Protein AF-R6RZQ1-F1 (afdb_monomer_lite)

Structure (mmCIF, N/CA/C/O backbone):
data_AF-R6RZQ1-F1
#
_entry.id   AF-R6RZQ1-F1
#
loop_
_atom_site.group_PDB
_atom_site.id
_atom_site.type_symbol
_atom_site.label_atom_id
_atom_site.label_alt_id
_atom_site.label_comp_id
_atom_site.label_asym_id
_atom_site.label_entity_id
_atom_site.label_seq_id
_atom_site.pdbx_PDB_ins_code
_atom_site.Cartn_x
_atom_site.Cartn_y
_atom_site.Cartn_z
_atom_site.occupancy
_atom_site.B_iso_or_equiv
_atom_site.auth_seq_id
_atom_site.auth_comp_id
_atom_site.auth_asym_id
_atom_site.auth_atom_id
_atom_site.pdbx_PDB_model_num
ATOM 1 N N . MET A 1 1 ? 19.361 12.863 -9.957 1.00 48.50 1 MET A N 1
ATOM 2 C CA . MET A 1 1 ? 18.866 11.595 -10.551 1.00 48.50 1 MET A CA 1
ATOM 3 C C . MET A 1 1 ? 17.711 11.757 -11.550 1.00 48.50 1 MET A C 1
ATOM 5 O O . MET A 1 1 ? 17.865 11.271 -12.662 1.00 48.50 1 MET A O 1
ATOM 9 N N . LYS A 1 2 ? 16.583 12.433 -11.243 1.00 53.94 2 LYS A N 1
ATOM 10 C CA . LYS A 1 2 ? 15.453 12.581 -12.204 1.00 53.94 2 LYS A CA 1
ATOM 11 C C . LYS A 1 2 ? 15.843 13.260 -13.531 1.00 53.94 2 LYS A C 1
ATOM 13 O O . LYS A 1 2 ? 15.415 12.808 -14.589 1.00 53.94 2 LYS A O 1
ATOM 18 N N . THR A 1 3 ? 16.700 14.282 -13.489 1.00 55.44 3 THR A N 1
ATOM 19 C CA . THR A 1 3 ? 17.190 14.989 -14.687 1.00 55.44 3 THR A CA 1
ATOM 20 C C . THR A 1 3 ? 18.078 14.098 -15.558 1.00 55.44 3 THR A C 1
ATOM 22 O O . THR A 1 3 ? 17.852 14.023 -16.755 1.00 55.44 3 THR A O 1
ATOM 25 N N . GLN A 1 4 ? 18.995 13.326 -14.958 1.00 63.25 4 GLN A N 1
ATOM 26 C CA . GLN A 1 4 ? 19.841 12.359 -15.678 1.00 63.25 4 GLN A CA 1
ATOM 27 C C . GLN A 1 4 ? 19.020 11.243 -16.337 1.00 63.25 4 GLN A C 1
ATOM 29 O O . GLN A 1 4 ? 19.258 10.923 -17.497 1.00 63.25 4 GLN A O 1
ATOM 34 N N . LYS A 1 5 ? 18.011 10.696 -15.639 1.00 64.81 5 LYS A N 1
ATOM 35 C CA . LYS A 1 5 ? 17.082 9.711 -16.221 1.00 64.81 5 LYS A CA 1
ATOM 36 C C . LYS A 1 5 ? 16.386 10.295 -17.457 1.00 64.81 5 LYS A C 1
ATOM 38 O O . LYS A 1 5 ? 16.400 9.669 -18.510 1.00 64.81 5 LYS A O 1
ATOM 43 N N . ARG A 1 6 ? 15.833 11.513 -17.356 1.00 70.25 6 ARG A N 1
ATOM 44 C CA . ARG A 1 6 ? 15.192 12.211 -18.488 1.00 70.25 6 ARG A CA 1
ATOM 45 C C . ARG A 1 6 ? 16.151 12.426 -19.657 1.00 70.25 6 ARG A C 1
ATOM 47 O O . ARG A 1 6 ? 15.758 12.164 -20.785 1.00 70.25 6 ARG A O 1
ATOM 54 N N . THR A 1 7 ? 17.394 12.829 -19.396 1.00 72.44 7 THR A N 1
ATOM 55 C CA . THR A 1 7 ? 18.418 12.987 -20.438 1.00 72.44 7 THR A CA 1
ATOM 56 C C . THR A 1 7 ? 18.675 11.674 -21.174 1.00 72.44 7 THR A C 1
ATOM 58 O O . THR A 1 7 ? 18.667 11.667 -22.398 1.00 72.44 7 THR A O 1
ATOM 61 N N . VAL A 1 8 ? 18.813 10.556 -20.454 1.00 76.50 8 VAL A N 1
ATOM 62 C CA . VAL A 1 8 ? 19.014 9.230 -21.063 1.00 76.50 8 VAL A CA 1
ATOM 63 C C . VAL A 1 8 ? 17.836 8.839 -21.964 1.00 76.50 8 VAL A C 1
ATOM 65 O O . VAL A 1 8 ? 18.051 8.429 -23.101 1.00 76.50 8 VAL A O 1
ATOM 68 N N . TYR A 1 9 ? 16.591 9.025 -21.512 1.00 73.50 9 TYR A N 1
ATOM 69 C CA . TYR A 1 9 ? 15.412 8.746 -22.345 1.00 73.50 9 TYR A CA 1
ATOM 70 C C . TYR A 1 9 ? 15.338 9.640 -23.585 1.00 73.50 9 TYR A C 1
ATOM 72 O O . TYR A 1 9 ? 15.051 9.151 -24.675 1.00 73.50 9 TYR A O 1
ATOM 80 N N . VAL A 1 10 ? 15.618 10.936 -23.433 1.00 76.69 10 VAL A N 1
ATOM 81 C CA . VAL A 1 10 ? 15.635 11.892 -24.548 1.00 76.69 10 VAL A CA 1
ATOM 82 C C . VAL A 1 10 ? 16.710 11.517 -25.565 1.00 76.69 10 VAL A C 1
ATOM 84 O O . VAL A 1 10 ? 16.430 11.542 -26.758 1.00 76.69 10 VAL A O 1
ATOM 87 N N . MET A 1 11 ? 17.897 11.101 -25.115 1.00 79.06 11 MET A N 1
ATOM 88 C CA . MET A 1 11 ? 18.962 10.628 -26.002 1.00 79.06 11 MET A CA 1
ATOM 89 C C . MET A 1 11 ? 18.538 9.376 -26.775 1.00 79.06 11 MET A C 1
ATOM 91 O O . MET A 1 11 ? 18.702 9.349 -27.986 1.00 79.06 11 MET A O 1
ATOM 95 N N . ILE A 1 12 ? 17.912 8.388 -26.124 1.00 78.50 12 ILE A N 1
ATOM 96 C CA . ILE A 1 12 ? 17.403 7.185 -26.809 1.00 78.50 12 ILE A CA 1
ATOM 97 C C . ILE A 1 12 ? 16.351 7.553 -27.869 1.00 78.50 12 ILE A C 1
ATOM 99 O O . ILE A 1 12 ? 16.420 7.069 -28.998 1.00 78.50 12 ILE A O 1
ATOM 103 N N . ILE A 1 13 ? 15.397 8.429 -27.536 1.00 80.56 13 ILE A N 1
ATOM 104 C CA . ILE A 1 13 ? 14.346 8.866 -28.470 1.00 80.56 13 ILE A CA 1
ATOM 105 C C . ILE A 1 13 ? 14.950 9.635 -29.651 1.00 80.56 13 ILE A C 1
ATOM 107 O O . ILE A 1 13 ? 14.608 9.355 -30.799 1.00 80.56 13 ILE A O 1
ATOM 111 N N . LEU A 1 14 ? 15.864 10.573 -29.392 1.00 79.38 14 LEU A N 1
ATOM 112 C CA . LEU A 1 14 ? 16.553 11.336 -30.435 1.00 79.38 14 LEU A CA 1
ATOM 113 C C . LEU A 1 14 ? 17.379 10.427 -31.344 1.00 79.38 14 LEU A C 1
ATOM 115 O O . LEU A 1 14 ? 17.361 10.622 -32.557 1.00 79.38 14 LEU A O 1
ATOM 119 N N . SER A 1 15 ? 18.031 9.399 -30.796 1.00 80.44 15 SER A N 1
ATOM 120 C CA . SER A 1 15 ? 18.761 8.420 -31.601 1.00 80.44 15 SER A CA 1
ATOM 121 C C . SER A 1 15 ? 17.846 7.640 -32.547 1.00 80.44 15 SER A C 1
ATOM 123 O O . SER A 1 15 ? 18.179 7.455 -33.718 1.00 80.44 15 SER A O 1
ATOM 125 N N . ILE A 1 16 ? 16.656 7.249 -32.084 1.00 79.06 16 ILE A N 1
ATOM 126 C CA . ILE A 1 16 ? 15.644 6.586 -32.921 1.00 79.06 16 ILE A CA 1
ATOM 127 C C . ILE A 1 16 ? 15.110 7.546 -33.996 1.00 79.06 16 ILE A C 1
ATOM 129 O O . ILE A 1 16 ? 14.981 7.157 -35.157 1.00 79.06 16 ILE A O 1
ATOM 133 N N . LEU A 1 17 ? 14.838 8.807 -33.643 1.00 80.75 17 LEU A N 1
ATOM 134 C CA . LEU A 1 17 ? 14.377 9.825 -34.594 1.00 80.75 17 LEU A CA 1
ATOM 135 C C . LEU A 1 17 ? 15.423 10.111 -35.678 1.00 80.75 17 LEU A C 1
ATOM 137 O O . LEU A 1 17 ? 15.072 10.188 -36.853 1.00 80.75 17 LEU A O 1
ATOM 141 N N . CYS A 1 18 ? 16.702 10.209 -35.316 1.00 80.31 18 CYS A N 1
ATOM 142 C CA . CYS A 1 18 ? 17.799 10.357 -36.274 1.00 80.31 18 CYS A CA 1
ATOM 143 C C . CYS A 1 18 ? 17.912 9.148 -37.212 1.00 80.31 18 CYS A C 1
ATOM 145 O O . CYS A 1 18 ? 18.076 9.332 -38.418 1.00 80.31 18 CYS A O 1
ATOM 147 N N . ALA A 1 19 ? 17.779 7.925 -36.689 1.00 74.19 19 ALA A N 1
ATOM 148 C CA . ALA A 1 19 ? 17.759 6.715 -37.511 1.00 74.19 19 ALA A CA 1
ATOM 149 C C . ALA A 1 19 ? 16.569 6.706 -38.491 1.00 74.19 19 ALA A C 1
ATOM 151 O O . ALA A 1 19 ? 16.734 6.359 -39.662 1.00 74.19 19 ALA A O 1
ATOM 152 N N . GLY A 1 20 ? 15.389 7.150 -38.045 1.00 77.00 20 GLY A N 1
ATOM 153 C CA . GLY A 1 20 ? 14.202 7.304 -38.892 1.00 77.00 20 GLY A CA 1
ATOM 154 C C . GLY A 1 20 ? 14.375 8.366 -39.982 1.00 77.00 20 GLY A C 1
ATOM 155 O O . GLY A 1 20 ? 14.083 8.101 -41.147 1.00 77.00 20 GLY A O 1
ATOM 156 N N . LEU A 1 21 ? 14.910 9.541 -39.634 1.00 76.25 21 LEU A N 1
ATOM 157 C CA . LEU A 1 21 ? 15.222 10.608 -40.593 1.00 76.25 21 LEU A CA 1
ATOM 158 C C . LEU A 1 21 ? 16.226 10.148 -41.648 1.00 76.25 21 LEU A C 1
ATOM 160 O O . LEU A 1 21 ? 16.064 10.470 -42.823 1.00 76.25 21 LEU A O 1
ATOM 164 N N . TYR A 1 22 ? 17.229 9.361 -41.262 1.00 72.62 22 TYR A N 1
ATOM 165 C CA . TYR A 1 22 ? 18.144 8.785 -42.236 1.00 72.62 22 TYR A CA 1
ATOM 166 C C . TYR A 1 22 ? 17.466 7.802 -43.178 1.00 72.62 22 TYR A C 1
ATOM 168 O O . TYR A 1 22 ? 17.678 7.897 -44.381 1.00 72.62 22 TYR A O 1
ATOM 176 N N . ALA A 1 23 ? 16.649 6.881 -42.663 1.00 71.31 23 ALA A N 1
ATOM 177 C CA . ALA A 1 23 ? 15.925 5.947 -43.518 1.00 71.31 23 ALA A CA 1
ATOM 178 C C . ALA A 1 23 ? 15.069 6.709 -44.547 1.00 71.31 23 ALA A C 1
ATOM 180 O O . ALA A 1 23 ? 15.125 6.412 -45.736 1.00 71.31 23 ALA A O 1
ATOM 181 N N . ILE A 1 24 ? 14.370 7.766 -44.122 1.00 73.06 24 ILE A N 1
ATOM 182 C CA . ILE A 1 24 ? 13.630 8.679 -45.008 1.00 73.06 24 ILE A CA 1
ATOM 183 C C . ILE A 1 24 ? 14.565 9.297 -46.061 1.00 73.06 24 ILE A C 1
ATOM 185 O O . ILE A 1 24 ? 14.251 9.255 -47.248 1.00 73.06 24 ILE A O 1
ATOM 189 N N . CYS A 1 25 ? 15.730 9.813 -45.660 1.00 69.62 25 CYS A N 1
ATOM 190 C CA . CYS A 1 25 ? 16.694 10.409 -46.588 1.00 69.62 25 CYS A CA 1
ATOM 191 C C . CYS A 1 25 ? 17.299 9.389 -47.564 1.00 69.62 25 CYS A C 1
ATOM 193 O O . CYS A 1 25 ? 17.494 9.718 -48.719 1.00 69.62 25 CYS A O 1
ATOM 195 N N . VAL A 1 26 ? 17.572 8.149 -47.167 1.00 66.75 26 VAL A N 1
ATOM 196 C CA . VAL A 1 26 ? 18.141 7.144 -48.082 1.00 66.75 26 VAL A CA 1
ATOM 197 C C . VAL A 1 26 ? 17.088 6.589 -49.038 1.00 66.75 26 VAL A C 1
ATOM 199 O O . VAL A 1 26 ? 17.368 6.400 -50.220 1.00 66.75 26 VAL A O 1
ATOM 202 N N . PHE A 1 27 ? 15.871 6.330 -48.553 1.00 65.81 27 PHE A N 1
ATOM 203 C CA . PHE A 1 27 ? 14.831 5.680 -49.354 1.00 65.81 27 PHE A CA 1
ATOM 204 C C . PHE A 1 27 ? 14.055 6.647 -50.257 1.00 65.81 27 PHE A C 1
ATOM 206 O O . PHE A 1 27 ? 13.675 6.253 -51.359 1.00 65.81 27 PHE A O 1
ATOM 213 N N . LEU A 1 28 ? 13.825 7.897 -49.837 1.00 63.56 28 LEU A N 1
ATOM 214 C CA . LEU A 1 28 ? 13.122 8.894 -50.661 1.00 63.56 28 LEU A CA 1
ATOM 215 C C . LEU A 1 28 ? 14.074 9.705 -51.546 1.00 63.56 28 LEU A C 1
ATOM 217 O O . LEU A 1 28 ? 13.662 10.202 -52.592 1.00 63.56 28 LEU A O 1
ATOM 221 N N . TRP A 1 29 ? 15.346 9.824 -51.165 1.00 62.59 29 TRP A N 1
ATOM 222 C CA . TRP A 1 29 ? 16.341 10.619 -51.887 1.00 62.59 29 TRP A CA 1
ATOM 223 C C . TRP A 1 29 ? 17.203 9.727 -52.783 1.00 62.59 29 TRP A C 1
ATOM 225 O O . TRP A 1 29 ? 18.428 9.706 -52.701 1.00 62.59 29 TRP A O 1
ATOM 235 N N . LYS A 1 30 ? 16.555 8.979 -53.681 1.00 55.22 30 LYS A N 1
ATOM 236 C CA . LYS A 1 30 ? 17.265 8.273 -54.752 1.00 55.22 30 LYS A CA 1
ATOM 237 C C . LYS A 1 30 ? 17.940 9.319 -55.647 1.00 55.22 30 LYS A C 1
ATOM 239 O O . LYS A 1 30 ? 17.277 10.168 -56.244 1.00 55.22 30 LYS A O 1
ATOM 244 N N . THR A 1 31 ? 19.265 9.321 -55.689 1.00 55.81 31 THR A N 1
ATOM 245 C CA . THR A 1 31 ? 20.036 10.235 -56.533 1.00 55.81 31 THR A CA 1
ATOM 246 C C . THR A 1 31 ? 19.992 9.755 -57.979 1.00 55.81 31 THR A C 1
ATOM 248 O O . THR A 1 31 ? 20.694 8.813 -58.327 1.00 55.81 31 THR A O 1
ATOM 251 N N . ASP A 1 32 ? 19.192 10.406 -58.827 1.00 56.56 32 ASP A N 1
ATOM 252 C CA . ASP A 1 32 ? 19.371 10.303 -60.278 1.00 56.56 32 ASP A CA 1
ATOM 253 C C . ASP A 1 32 ? 20.685 10.994 -60.663 1.00 56.56 32 ASP A C 1
ATOM 255 O O . ASP A 1 32 ? 20.846 12.207 -60.477 1.00 56.56 32 ASP A O 1
ATOM 259 N N . GLU A 1 33 ? 21.625 10.218 -61.201 1.00 56.56 33 GLU A N 1
ATOM 260 C CA . GLU A 1 33 ? 22.973 10.664 -61.587 1.00 56.56 33 GLU A CA 1
ATOM 261 C C . GLU A 1 33 ? 22.962 11.767 -62.666 1.00 56.56 33 GLU A C 1
ATOM 263 O O . GLU A 1 33 ? 23.940 12.494 -62.814 1.00 56.56 33 GLU A O 1
ATOM 268 N N . ALA A 1 34 ? 21.839 11.959 -63.368 1.00 55.41 34 ALA A N 1
ATOM 269 C CA . ALA A 1 34 ? 21.681 12.933 -64.452 1.00 55.41 34 ALA A CA 1
ATOM 270 C C . ALA A 1 34 ? 21.300 14.363 -63.999 1.00 55.41 34 ALA A C 1
ATOM 272 O O . ALA A 1 34 ? 21.142 15.260 -64.826 1.00 55.41 34 ALA A O 1
ATOM 273 N N . SER A 1 35 ? 21.118 14.603 -62.697 1.00 58.31 35 SER A N 1
ATOM 274 C CA . SER A 1 35 ? 20.669 15.891 -62.151 1.00 58.31 35 SER A CA 1
ATOM 275 C C . SER A 1 35 ? 21.844 16.813 -61.791 1.00 58.31 35 SER A C 1
ATOM 277 O O . SER A 1 35 ? 22.710 16.438 -61.006 1.00 58.31 35 SER A O 1
ATOM 279 N N . THR A 1 36 ? 21.814 18.077 -62.234 1.00 56.62 36 THR A N 1
ATOM 280 C CA . THR A 1 36 ? 22.779 19.154 -61.888 1.00 56.62 36 THR A CA 1
ATOM 281 C C . THR A 1 36 ? 22.908 19.429 -60.380 1.00 56.62 36 THR A C 1
ATOM 283 O O . THR A 1 36 ? 23.800 20.150 -59.945 1.00 56.62 36 THR A O 1
ATOM 286 N N . CYS A 1 37 ? 22.017 18.855 -59.568 1.00 59.72 37 CYS A N 1
ATOM 287 C CA . CYS A 1 37 ? 21.990 18.971 -58.113 1.00 59.72 37 CYS A CA 1
ATOM 288 C C . CYS A 1 37 ? 22.612 17.740 -57.408 1.00 59.72 37 CYS A C 1
ATOM 290 O O . CYS A 1 37 ? 22.562 17.648 -56.182 1.00 59.72 37 CYS A O 1
ATOM 292 N N . SER A 1 38 ? 23.195 16.780 -58.142 1.00 63.66 38 SER A N 1
ATOM 293 C CA . SER A 1 38 ? 23.735 15.541 -57.555 1.00 63.66 38 SER A CA 1
ATOM 294 C C . SER A 1 38 ? 24.850 15.808 -56.536 1.00 63.66 38 SER A C 1
ATOM 296 O O . SER A 1 38 ? 24.812 15.250 -55.445 1.00 63.66 38 SER A O 1
ATOM 298 N N . SER A 1 39 ? 25.760 16.750 -56.804 1.00 66.12 39 SER A N 1
ATOM 299 C CA . SER A 1 39 ? 26.865 17.103 -55.898 1.00 66.12 39 SER A CA 1
ATOM 300 C C . SER A 1 39 ? 26.381 17.649 -54.549 1.00 66.12 39 SER A C 1
ATOM 302 O O . SER A 1 39 ? 26.923 17.299 -53.501 1.00 66.12 39 SER A O 1
ATOM 304 N N . ILE A 1 40 ? 25.327 18.474 -54.564 1.00 69.81 40 ILE A N 1
ATOM 305 C CA . ILE A 1 40 ? 24.718 19.041 -53.351 1.00 69.81 40 ILE A CA 1
ATOM 306 C C . ILE A 1 40 ? 23.998 17.940 -52.566 1.00 69.81 40 ILE A C 1
ATOM 308 O O . ILE A 1 40 ? 24.142 17.856 -51.346 1.00 69.81 40 ILE A O 1
ATOM 312 N N . LYS A 1 41 ? 23.278 17.051 -53.260 1.00 66.56 41 LYS A N 1
ATOM 313 C CA . LYS A 1 41 ? 22.607 15.899 -52.639 1.00 66.56 41 LYS A CA 1
ATOM 314 C C . LYS A 1 41 ? 23.611 14.941 -51.984 1.00 66.56 41 LYS A C 1
ATOM 316 O O . LYS A 1 41 ? 23.391 14.531 -50.848 1.00 66.56 41 LYS A O 1
ATOM 321 N N . THR A 1 42 ? 24.738 14.653 -52.633 1.00 68.25 42 THR A N 1
ATOM 322 C CA . THR A 1 42 ? 25.808 13.802 -52.083 1.00 68.25 42 THR A CA 1
ATOM 323 C C . THR A 1 42 ? 26.486 14.439 -50.867 1.00 68.25 42 THR A C 1
ATOM 325 O O . THR A 1 42 ? 26.741 13.756 -49.875 1.00 68.25 42 THR A O 1
ATOM 328 N N . TYR A 1 43 ? 26.727 15.755 -50.888 1.00 71.12 43 TYR A N 1
ATOM 329 C CA . TYR A 1 43 ? 27.267 16.487 -49.737 1.00 71.12 43 TYR A CA 1
ATOM 330 C C . TYR A 1 43 ? 26.329 16.427 -48.518 1.00 71.12 43 TYR A C 1
ATOM 332 O O . TYR A 1 43 ? 26.767 16.091 -47.416 1.00 71.12 43 TYR A O 1
ATOM 340 N N . ILE A 1 44 ? 25.030 16.670 -48.723 1.00 70.50 44 ILE A N 1
ATOM 341 C CA . ILE A 1 44 ? 24.006 16.569 -47.670 1.00 70.50 44 ILE A CA 1
ATOM 342 C C . ILE A 1 44 ? 23.913 15.131 -47.140 1.00 70.50 44 ILE A C 1
ATOM 344 O O . ILE A 1 44 ? 23.880 14.929 -45.927 1.00 70.50 44 ILE A O 1
ATOM 348 N N . SER A 1 45 ? 23.948 14.127 -48.021 1.00 67.88 45 SER A N 1
ATOM 349 C CA . SER A 1 45 ? 23.946 12.712 -47.631 1.00 67.88 45 SER A CA 1
ATOM 350 C C . SER A 1 45 ? 25.130 12.361 -46.724 1.00 67.88 45 SER A C 1
ATOM 352 O O . SER A 1 45 ? 24.941 11.720 -45.693 1.00 67.88 45 SER A O 1
ATOM 354 N N . ASN A 1 46 ? 26.341 12.830 -47.043 1.00 73.56 46 ASN A N 1
ATOM 355 C CA . ASN A 1 46 ? 27.533 12.581 -46.224 1.00 73.56 46 ASN A CA 1
ATOM 356 C C . ASN A 1 46 ? 27.455 13.248 -44.839 1.00 73.56 46 ASN A C 1
ATOM 358 O O . ASN A 1 46 ? 27.882 12.652 -43.850 1.00 73.56 46 ASN A O 1
ATOM 362 N N . ILE A 1 47 ? 26.868 14.448 -44.740 1.00 75.31 47 ILE A N 1
ATOM 363 C CA . ILE A 1 47 ? 26.607 15.107 -43.448 1.00 75.31 47 ILE A CA 1
ATOM 364 C C . ILE A 1 47 ? 25.623 14.284 -42.610 1.00 75.31 47 ILE A C 1
ATOM 366 O O . ILE A 1 47 ? 25.867 14.049 -41.426 1.00 75.31 47 ILE A O 1
ATOM 370 N N . ILE A 1 48 ? 24.532 13.810 -43.218 1.00 71.50 48 ILE A N 1
ATOM 371 C CA . ILE A 1 48 ? 23.532 12.976 -42.537 1.00 71.50 48 ILE A CA 1
ATOM 372 C C . ILE A 1 48 ? 24.164 11.655 -42.065 1.00 71.50 48 ILE A C 1
ATOM 374 O O . ILE A 1 48 ? 23.884 11.203 -40.955 1.00 71.50 48 ILE A O 1
ATOM 378 N N . LEU A 1 49 ? 25.073 11.076 -42.853 1.00 70.19 49 LEU A N 1
ATOM 379 C CA . LEU A 1 49 ? 25.805 9.856 -42.502 1.00 70.19 49 LEU A CA 1
ATOM 380 C C . LEU A 1 49 ? 26.754 10.067 -41.306 1.00 70.19 49 LEU A C 1
ATOM 382 O O . LEU A 1 49 ? 26.834 9.219 -40.417 1.00 70.19 49 LEU A O 1
ATOM 386 N N . GLY A 1 50 ? 27.415 11.227 -41.227 1.00 71.12 50 GLY A N 1
ATOM 387 C CA . GLY A 1 50 ? 28.216 11.620 -40.061 1.00 71.12 50 GLY A CA 1
ATOM 388 C C . GLY A 1 50 ? 27.374 11.847 -38.797 1.00 71.12 50 GLY A C 1
ATOM 389 O O . GLY A 1 50 ? 27.748 11.396 -37.712 1.00 71.12 50 GLY A O 1
ATOM 390 N N . LEU A 1 51 ? 26.207 12.487 -38.934 1.00 73.56 51 LEU A N 1
ATOM 391 C CA . LEU A 1 51 ? 25.257 12.709 -37.833 1.00 73.56 51 LEU A CA 1
ATOM 392 C C . LEU A 1 51 ? 24.636 11.405 -37.310 1.00 73.56 51 LEU A C 1
ATOM 394 O O . LEU A 1 51 ? 24.343 11.289 -36.122 1.00 73.56 51 LEU A O 1
ATOM 398 N N . LEU A 1 52 ? 24.472 10.393 -38.160 1.00 75.00 52 LEU A N 1
ATOM 399 C CA . LEU A 1 52 ? 24.079 9.056 -37.715 1.00 75.00 52 LEU A CA 1
ATOM 400 C C . LEU A 1 52 ? 25.137 8.376 -36.880 1.00 75.00 52 LEU A C 1
ATOM 402 O O . LEU A 1 52 ? 24.790 7.763 -35.878 1.00 75.00 52 LEU A O 1
ATOM 406 N N . GLY A 1 53 ? 26.406 8.457 -37.283 1.00 73.75 53 GLY A N 1
ATOM 407 C CA . GLY A 1 53 ? 27.490 7.826 -36.535 1.00 73.75 53 GLY A CA 1
ATOM 408 C C . GLY A 1 53 ? 27.492 8.290 -35.076 1.00 73.75 53 GLY A C 1
ATOM 409 O O . GLY A 1 53 ? 27.501 7.469 -34.159 1.00 73.75 53 GLY A O 1
ATOM 410 N N . SER A 1 54 ? 27.369 9.601 -34.848 1.00 77.25 54 SER A N 1
ATOM 411 C CA . SER A 1 54 ? 27.276 10.169 -33.496 1.00 77.25 54 SER A CA 1
ATOM 412 C C . SER A 1 54 ? 25.960 9.822 -32.787 1.00 77.25 54 SER A C 1
ATOM 414 O O . SER A 1 54 ? 25.955 9.544 -31.584 1.00 77.25 54 SER A O 1
ATOM 416 N N . SER A 1 55 ? 24.848 9.773 -33.519 1.00 79.06 55 SER A N 1
ATOM 417 C CA . SER A 1 55 ? 23.531 9.386 -33.004 1.00 79.06 55 SER A CA 1
ATOM 418 C C . SER A 1 55 ? 23.461 7.920 -32.549 1.00 79.06 55 SER A C 1
ATOM 420 O O . SER A 1 55 ? 22.892 7.615 -31.499 1.00 79.06 55 SER A O 1
ATOM 422 N N . VAL A 1 56 ? 24.099 7.006 -33.282 1.00 78.19 56 VAL A N 1
ATOM 423 C CA . VAL A 1 56 ? 24.179 5.579 -32.936 1.00 78.19 56 VAL A CA 1
ATOM 424 C C . VAL A 1 56 ? 25.042 5.384 -31.694 1.00 78.19 56 VAL A C 1
ATOM 426 O O . VAL A 1 56 ? 24.620 4.705 -30.760 1.00 78.19 56 VAL A O 1
ATOM 429 N N . ILE A 1 57 ? 26.219 6.016 -31.641 1.00 80.69 57 ILE A N 1
ATOM 430 C CA . ILE A 1 57 ? 27.119 5.920 -30.481 1.00 80.69 57 ILE A CA 1
ATOM 431 C C . ILE A 1 57 ? 26.436 6.476 -29.225 1.00 80.69 57 ILE A C 1
ATOM 433 O O . ILE A 1 57 ? 26.428 5.819 -28.183 1.00 80.69 57 ILE A O 1
ATOM 437 N N . SER A 1 58 ? 25.815 7.654 -29.320 1.00 80.69 58 SER A N 1
ATOM 438 C CA . SER A 1 58 ? 25.068 8.236 -28.197 1.00 80.69 58 SER A CA 1
ATOM 439 C C . SER A 1 58 ? 23.874 7.374 -27.779 1.00 80.69 58 SER A C 1
ATOM 441 O O . SER A 1 58 ? 23.637 7.220 -26.581 1.00 80.69 58 SER A O 1
ATOM 443 N N . GLY A 1 59 ? 23.186 6.741 -28.732 1.00 80.25 59 GLY A N 1
ATOM 444 C CA . GLY A 1 59 ? 22.106 5.795 -28.460 1.00 80.25 59 GLY A CA 1
ATOM 445 C C . GLY A 1 59 ? 22.579 4.557 -27.695 1.00 80.25 59 GLY A C 1
ATOM 446 O O . GLY A 1 59 ? 21.943 4.165 -26.718 1.00 80.25 59 GLY A O 1
ATOM 447 N N . ILE A 1 60 ? 23.724 3.980 -28.077 1.00 83.19 60 ILE A N 1
ATOM 448 C CA . ILE A 1 60 ? 24.337 2.837 -27.378 1.00 83.19 60 ILE A CA 1
ATOM 449 C C . ILE A 1 60 ? 24.718 3.223 -25.945 1.00 83.19 60 ILE A C 1
ATOM 451 O O . ILE A 1 60 ? 24.364 2.513 -25.004 1.00 83.19 60 ILE A O 1
ATOM 455 N N . VAL A 1 61 ? 25.395 4.360 -25.758 1.00 85.62 61 VAL A N 1
ATOM 456 C CA . VAL A 1 61 ? 25.788 4.842 -24.422 1.00 85.62 61 VAL A CA 1
ATOM 457 C C . VAL A 1 61 ? 24.554 5.087 -23.554 1.00 85.62 61 VAL A C 1
ATOM 459 O O . VAL A 1 61 ? 24.499 4.619 -22.416 1.00 85.62 61 VAL A O 1
ATOM 462 N N . ALA A 1 62 ? 23.533 5.754 -24.094 1.00 83.75 62 ALA A N 1
ATOM 463 C CA . ALA A 1 62 ? 22.287 5.998 -23.379 1.00 83.75 62 ALA A CA 1
ATOM 464 C C . ALA A 1 62 ? 21.576 4.684 -23.012 1.00 83.75 62 ALA A C 1
ATOM 466 O O . ALA A 1 62 ? 21.074 4.547 -21.898 1.00 83.75 62 ALA A O 1
ATOM 467 N N . PHE A 1 63 ? 21.590 3.684 -23.894 1.00 82.56 63 PHE A N 1
ATOM 468 C CA . PHE A 1 63 ? 21.017 2.370 -23.609 1.00 82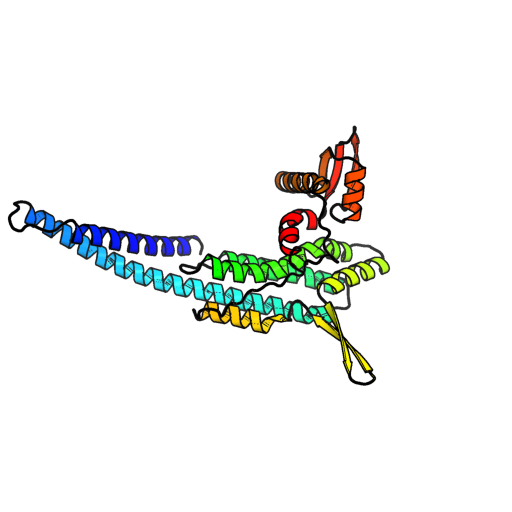.56 63 PHE A CA 1
ATOM 469 C C . PHE A 1 63 ? 21.764 1.627 -22.489 1.00 82.56 63 PHE A C 1
ATOM 471 O O . PHE A 1 63 ? 21.128 1.077 -21.588 1.00 82.56 63 PHE A O 1
ATOM 478 N N . ILE A 1 64 ? 23.100 1.662 -22.479 1.00 85.50 64 ILE A N 1
ATOM 479 C CA . ILE A 1 64 ? 23.911 1.080 -21.394 1.00 85.50 64 ILE A CA 1
ATOM 480 C C . ILE A 1 64 ? 23.616 1.791 -20.066 1.00 85.50 64 ILE A C 1
ATOM 482 O O . ILE A 1 64 ? 23.333 1.133 -19.063 1.00 85.50 64 ILE A O 1
ATOM 486 N N . MET A 1 65 ? 23.603 3.128 -20.062 1.00 84.44 65 MET A N 1
ATOM 487 C CA . MET A 1 65 ? 23.264 3.921 -18.874 1.00 84.44 65 MET A CA 1
ATOM 488 C C . MET A 1 65 ? 21.847 3.628 -18.372 1.00 84.44 65 MET A C 1
ATOM 490 O O . MET A 1 65 ? 21.616 3.563 -17.164 1.00 84.44 65 MET A O 1
ATOM 494 N N . TYR A 1 66 ? 20.895 3.428 -19.285 1.00 85.44 66 TYR A N 1
ATOM 495 C CA . TYR A 1 66 ? 19.539 3.011 -18.950 1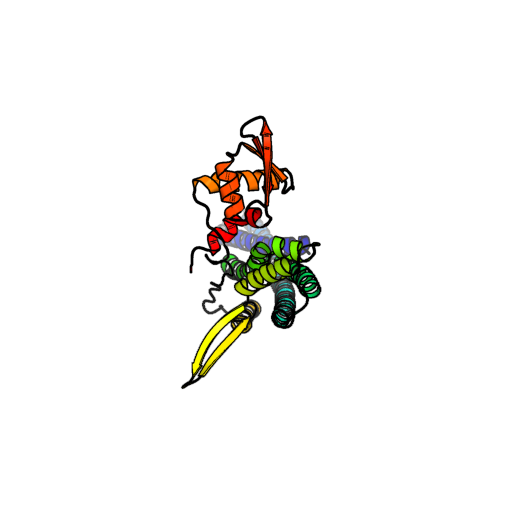.00 85.44 66 TYR A CA 1
ATOM 496 C C . TYR A 1 66 ? 19.532 1.657 -18.227 1.00 85.44 66 TYR A C 1
ATOM 498 O O . TYR A 1 66 ? 18.925 1.546 -17.156 1.00 85.44 66 TYR A O 1
ATOM 506 N N . LEU A 1 67 ? 20.214 0.648 -18.783 1.00 83.50 67 LEU A N 1
ATOM 507 C CA . LEU A 1 67 ? 20.273 -0.693 -18.200 1.00 83.50 67 LEU A CA 1
ATOM 508 C C . LEU A 1 67 ? 20.888 -0.669 -16.800 1.00 83.50 67 LEU A C 1
ATOM 510 O O . LEU A 1 67 ? 20.328 -1.286 -15.892 1.00 83.50 67 LEU A O 1
ATOM 514 N N . GLN A 1 68 ? 21.978 0.078 -16.617 1.00 85.75 68 GLN A N 1
ATOM 515 C CA . GLN A 1 68 ? 22.640 0.232 -15.324 1.00 85.75 68 GLN A CA 1
ATOM 516 C C . GLN A 1 68 ? 21.735 0.934 -14.307 1.00 85.75 68 GLN A C 1
ATOM 518 O O . GLN A 1 68 ? 21.454 0.378 -13.253 1.00 85.75 68 GLN A O 1
ATOM 523 N N . ASN A 1 69 ? 21.166 2.092 -14.646 1.00 85.25 69 ASN A N 1
ATOM 524 C CA . ASN A 1 69 ? 20.284 2.818 -13.729 1.00 85.25 69 ASN A CA 1
ATOM 525 C C . ASN A 1 69 ? 19.029 2.005 -13.349 1.00 85.25 69 ASN A C 1
ATOM 527 O O . ASN A 1 69 ? 18.543 2.087 -12.217 1.00 85.25 69 ASN A O 1
ATOM 531 N N . ARG A 1 70 ? 18.479 1.220 -14.284 1.00 86.00 70 ARG A N 1
ATOM 532 C CA . ARG A 1 70 ? 17.378 0.297 -13.983 1.00 86.00 70 ARG A CA 1
ATOM 533 C C . ARG A 1 70 ? 17.830 -0.788 -13.006 1.00 86.00 70 ARG A C 1
ATOM 535 O O . ARG A 1 70 ? 17.109 -1.042 -12.045 1.00 86.00 70 ARG A O 1
ATOM 542 N N . LYS A 1 71 ? 18.994 -1.397 -13.243 1.00 87.12 71 LYS A N 1
ATOM 543 C CA . LYS A 1 71 ? 19.586 -2.424 -12.378 1.00 87.12 71 LYS A CA 1
ATOM 544 C C . LYS A 1 71 ? 19.793 -1.892 -10.957 1.00 87.12 71 LYS A C 1
ATOM 546 O O . LYS A 1 71 ? 19.244 -2.471 -10.029 1.00 87.12 71 LYS A O 1
ATOM 551 N N . ASP A 1 72 ? 20.425 -0.729 -10.812 1.00 89.25 72 ASP A N 1
ATOM 552 C CA . ASP A 1 72 ? 20.669 -0.087 -9.514 1.00 89.25 72 ASP A CA 1
ATOM 553 C C . ASP A 1 72 ? 19.359 0.214 -8.763 1.00 89.25 72 ASP A C 1
ATOM 555 O O . ASP A 1 72 ? 19.262 0.053 -7.548 1.00 89.25 72 ASP A O 1
ATOM 559 N N . THR A 1 73 ? 18.317 0.661 -9.477 1.00 89.38 73 THR A N 1
ATOM 560 C CA . THR A 1 73 ? 17.016 0.952 -8.847 1.00 89.38 73 THR A CA 1
ATOM 561 C C . THR A 1 73 ? 16.286 -0.338 -8.444 1.00 89.38 73 THR A C 1
ATOM 563 O O . THR A 1 73 ? 15.652 -0.373 -7.392 1.00 89.38 73 THR A O 1
ATOM 566 N N . LEU A 1 74 ? 16.393 -1.410 -9.240 1.00 90.25 74 LEU A N 1
ATOM 567 C CA . LEU A 1 74 ? 15.846 -2.728 -8.895 1.00 90.25 74 LEU A CA 1
ATOM 568 C C . LEU A 1 74 ? 16.578 -3.364 -7.709 1.00 90.25 74 LEU A C 1
ATOM 570 O O . LEU A 1 74 ? 15.923 -3.958 -6.862 1.00 90.25 74 LEU A O 1
ATOM 574 N N . GLU A 1 75 ? 17.897 -3.203 -7.593 1.00 92.06 75 GLU A N 1
ATOM 575 C CA . GLU A 1 75 ? 18.656 -3.675 -6.424 1.00 92.06 75 GLU A CA 1
ATOM 576 C C . GLU A 1 75 ? 18.203 -2.975 -5.147 1.00 92.06 75 GLU A C 1
ATOM 578 O O . GLU A 1 75 ? 17.951 -3.636 -4.140 1.00 92.06 75 GLU A O 1
ATOM 583 N N . LYS A 1 76 ? 17.995 -1.653 -5.206 1.00 93.00 76 LYS A N 1
ATOM 584 C CA . LYS A 1 76 ? 17.401 -0.903 -4.089 1.00 93.00 76 LYS A CA 1
ATOM 585 C C . LYS A 1 76 ? 16.018 -1.431 -3.725 1.00 93.00 76 LYS A C 1
ATOM 587 O O . LYS A 1 76 ? 15.713 -1.551 -2.543 1.00 93.00 76 LYS A O 1
ATOM 592 N N . TYR A 1 77 ? 15.197 -1.765 -4.721 1.00 92.69 77 TYR A N 1
ATOM 593 C CA . TYR A 1 77 ? 13.874 -2.342 -4.488 1.00 92.69 77 TYR A CA 1
ATOM 594 C C . TYR A 1 77 ? 13.966 -3.712 -3.807 1.00 92.69 77 TYR A C 1
ATOM 596 O O . TYR A 1 77 ? 13.291 -3.930 -2.808 1.00 92.69 77 TYR A O 1
ATOM 604 N N . ILE A 1 78 ? 14.824 -4.612 -4.302 1.00 92.38 78 ILE A N 1
ATOM 605 C CA . ILE A 1 78 ? 15.054 -5.947 -3.723 1.00 92.38 78 ILE A CA 1
ATOM 606 C C . ILE A 1 78 ? 15.517 -5.830 -2.273 1.00 92.38 78 ILE A C 1
ATOM 608 O O . ILE A 1 78 ? 14.956 -6.479 -1.392 1.00 92.38 78 ILE A O 1
ATOM 612 N N . PHE A 1 79 ? 16.517 -4.985 -2.021 1.00 93.31 79 PHE A N 1
ATOM 613 C CA . PHE A 1 79 ? 17.050 -4.773 -0.682 1.00 93.31 79 PHE A CA 1
ATOM 614 C C . PHE A 1 79 ? 15.967 -4.243 0.260 1.00 93.31 79 PHE A C 1
ATOM 616 O O . PHE A 1 79 ? 15.755 -4.805 1.332 1.00 93.31 79 PHE A O 1
ATOM 623 N N . LYS A 1 80 ? 15.207 -3.228 -0.170 1.00 94.44 80 LYS A N 1
ATOM 624 C CA . LYS A 1 80 ? 14.157 -2.639 0.662 1.00 94.44 80 LYS A CA 1
ATOM 625 C C . LYS A 1 80 ? 12.985 -3.585 0.908 1.00 94.44 80 LYS A C 1
ATOM 627 O O . LYS A 1 80 ? 12.440 -3.620 2.007 1.00 94.44 80 LYS A O 1
ATOM 632 N N . TYR A 1 81 ? 12.625 -4.385 -0.092 1.00 93.31 81 TYR A N 1
ATOM 633 C CA . TYR A 1 81 ? 11.644 -5.453 0.056 1.00 93.31 81 TYR A CA 1
ATOM 634 C C . TYR A 1 81 ? 12.116 -6.501 1.075 1.00 93.31 81 TYR A C 1
ATOM 636 O O . TYR A 1 81 ? 11.345 -6.929 1.932 1.00 93.31 81 TYR A O 1
ATOM 644 N N . HIS A 1 82 ? 13.398 -6.872 1.046 1.00 92.56 82 HIS A N 1
ATOM 645 C CA . HIS A 1 82 ? 13.963 -7.795 2.025 1.00 92.56 82 HIS A CA 1
ATOM 646 C C . HIS A 1 82 ? 13.942 -7.224 3.451 1.00 92.56 82 HIS A C 1
ATOM 648 O O . HIS A 1 82 ? 13.527 -7.928 4.373 1.00 92.56 82 HIS A O 1
ATOM 654 N N . GLU A 1 83 ? 14.297 -5.948 3.637 1.00 94.50 83 GLU A N 1
ATOM 655 C CA . GLU A 1 83 ? 14.158 -5.266 4.932 1.00 94.50 83 GLU A CA 1
ATOM 656 C C . GLU A 1 83 ? 12.707 -5.301 5.432 1.00 94.50 83 GLU A C 1
ATOM 658 O O . GLU A 1 83 ? 12.460 -5.706 6.567 1.00 94.50 83 GLU A O 1
ATOM 663 N N . LEU A 1 84 ? 11.742 -4.963 4.566 1.00 95.12 84 LEU A N 1
ATOM 664 C CA . LEU A 1 84 ? 10.314 -4.991 4.888 1.00 95.12 84 LEU A CA 1
ATOM 665 C C . LEU A 1 84 ? 9.857 -6.389 5.321 1.00 95.12 84 LEU A C 1
ATOM 667 O O . LEU A 1 84 ? 9.227 -6.536 6.364 1.00 95.12 84 LEU A O 1
ATOM 671 N N . THR A 1 85 ? 10.180 -7.426 4.546 1.00 92.62 85 THR A N 1
ATOM 672 C CA . THR A 1 85 ? 9.787 -8.810 4.875 1.00 92.62 85 THR A CA 1
ATOM 673 C C . THR A 1 85 ? 10.427 -9.312 6.169 1.00 92.62 85 THR A C 1
ATOM 675 O O . THR A 1 85 ? 9.752 -9.955 6.967 1.00 92.62 85 THR A O 1
ATOM 678 N N . THR A 1 86 ? 11.688 -8.957 6.426 1.00 92.75 86 THR A N 1
ATOM 679 C CA . THR A 1 86 ? 12.390 -9.287 7.678 1.00 92.75 86 THR A CA 1
ATOM 680 C C . THR A 1 86 ? 11.754 -8.582 8.875 1.00 92.75 86 THR A C 1
ATOM 682 O O . THR A 1 86 ? 11.622 -9.162 9.951 1.00 92.75 86 THR A O 1
ATOM 685 N N . HIS A 1 87 ? 11.326 -7.331 8.695 1.00 95.00 87 HIS A N 1
ATOM 686 C CA . HIS A 1 87 ? 10.563 -6.597 9.703 1.00 95.00 87 HIS A CA 1
ATOM 687 C C . HIS A 1 87 ? 9.195 -7.241 9.955 1.00 95.00 87 HIS A C 1
ATOM 689 O O . HIS A 1 87 ? 8.773 -7.375 11.102 1.00 95.00 87 HIS A O 1
ATOM 695 N N . CYS A 1 88 ? 8.527 -7.703 8.895 1.00 93.88 88 CYS A N 1
ATOM 696 C CA . CYS A 1 88 ? 7.239 -8.386 8.983 1.00 93.88 88 CYS A CA 1
ATOM 697 C C . CYS A 1 88 ? 7.313 -9.753 9.669 1.00 93.88 88 CYS A C 1
ATOM 699 O O . CYS A 1 88 ? 6.349 -10.135 10.328 1.00 93.88 88 CYS A O 1
ATOM 701 N N . ASP A 1 89 ? 8.418 -10.487 9.531 1.00 91.50 89 ASP A N 1
ATOM 702 C CA . ASP A 1 89 ? 8.609 -11.802 10.162 1.00 91.50 89 ASP A CA 1
ATOM 703 C C . ASP A 1 89 ? 8.471 -11.724 11.692 1.00 91.50 89 ASP A C 1
ATOM 705 O O . ASP A 1 89 ? 7.784 -12.535 12.311 1.00 91.50 89 ASP A O 1
ATOM 709 N N . LYS A 1 90 ? 8.997 -10.644 12.281 1.00 91.44 90 LYS A N 1
ATOM 710 C CA . LYS A 1 90 ? 8.963 -10.378 13.727 1.00 91.44 90 LYS A CA 1
ATOM 711 C C . LYS A 1 90 ? 7.570 -10.081 14.280 1.00 91.44 90 LYS A C 1
ATOM 713 O O . LYS A 1 90 ? 7.403 -10.072 15.493 1.00 91.44 90 LYS A O 1
ATOM 718 N N . TYR A 1 91 ? 6.572 -9.829 13.430 1.00 91.56 91 TYR A N 1
ATOM 719 C CA . TYR A 1 91 ? 5.246 -9.370 13.854 1.00 91.56 91 TYR A CA 1
ATOM 720 C C . TYR A 1 91 ? 4.610 -10.267 14.928 1.00 91.56 91 TYR A C 1
ATOM 722 O O . TYR A 1 91 ? 4.061 -9.777 15.913 1.00 91.56 91 TYR A O 1
ATOM 730 N N . MET A 1 92 ? 4.707 -11.591 14.760 1.00 86.88 92 MET A N 1
ATOM 731 C CA . MET A 1 92 ? 4.076 -12.553 15.674 1.00 86.88 92 MET A CA 1
ATOM 732 C C . MET A 1 92 ? 4.767 -12.650 17.042 1.00 86.88 92 MET A C 1
ATOM 734 O O . MET A 1 92 ? 4.167 -13.184 17.978 1.00 86.88 92 MET A O 1
ATOM 738 N N . ASP A 1 93 ? 5.991 -12.136 17.170 1.00 87.94 93 ASP A N 1
ATOM 739 C CA . ASP A 1 93 ? 6.759 -12.165 18.417 1.00 87.94 93 ASP A CA 1
ATOM 740 C C . ASP A 1 93 ? 6.438 -10.973 19.331 1.00 87.94 93 ASP A C 1
ATOM 742 O O . ASP A 1 93 ? 6.771 -10.997 20.519 1.00 87.94 93 ASP A O 1
ATOM 746 N N . ILE A 1 94 ? 5.752 -9.951 18.806 1.00 87.06 94 ILE A N 1
ATOM 747 C CA . ILE A 1 94 ? 5.475 -8.703 19.520 1.00 87.06 94 ILE A CA 1
ATOM 748 C C . ILE A 1 94 ? 4.289 -8.878 20.469 1.00 87.06 94 ILE A C 1
ATOM 750 O O . ILE A 1 94 ? 3.142 -9.107 20.058 1.00 87.06 94 ILE A O 1
ATOM 754 N N . LYS A 1 95 ? 4.567 -8.724 21.765 1.00 80.81 95 LYS A N 1
ATOM 755 C CA . LYS A 1 95 ? 3.578 -8.892 22.841 1.00 80.81 95 LYS A CA 1
ATOM 756 C C . LYS A 1 95 ? 3.125 -7.574 23.462 1.00 80.81 95 LYS A C 1
ATOM 758 O O . LYS A 1 95 ? 1.985 -7.506 23.905 1.00 80.81 95 LYS A O 1
ATOM 763 N N . ASP A 1 96 ? 3.985 -6.556 23.496 1.00 84.94 96 ASP A N 1
ATOM 764 C CA . ASP A 1 96 ? 3.667 -5.245 24.075 1.00 84.94 96 ASP A CA 1
ATOM 765 C C . ASP A 1 96 ? 3.029 -4.317 23.024 1.00 84.94 96 ASP A C 1
ATOM 767 O O . ASP A 1 96 ? 3.475 -4.246 21.877 1.00 84.94 96 ASP A O 1
ATOM 771 N N . TYR A 1 97 ? 1.989 -3.577 23.412 1.00 82.38 97 TYR A N 1
ATOM 772 C CA . TYR A 1 97 ? 1.326 -2.586 22.561 1.00 82.38 97 TYR A CA 1
ATOM 773 C C . TYR A 1 97 ? 2.246 -1.436 22.143 1.00 82.38 97 TYR A C 1
ATOM 775 O O . TYR A 1 97 ? 2.111 -0.927 21.030 1.00 82.38 97 TYR A O 1
ATOM 783 N N . ARG A 1 98 ? 3.182 -1.019 23.006 1.00 81.69 98 ARG A N 1
ATOM 784 C CA . ARG A 1 98 ? 4.150 0.039 22.670 1.00 81.69 98 ARG A CA 1
ATOM 785 C C . ARG A 1 98 ? 5.087 -0.423 21.564 1.00 81.69 98 ARG A C 1
ATOM 787 O O . ARG A 1 98 ? 5.220 0.259 20.557 1.00 81.69 98 ARG A O 1
ATOM 794 N N . GLU A 1 99 ? 5.625 -1.631 21.707 1.00 87.75 99 GLU A N 1
ATOM 795 C CA . GLU A 1 99 ? 6.462 -2.256 20.682 1.00 87.75 99 GLU A CA 1
ATOM 796 C C . GLU A 1 99 ? 5.688 -2.486 19.377 1.00 87.75 99 GLU A C 1
ATOM 798 O O . GLU A 1 99 ? 6.249 -2.326 18.296 1.00 87.75 99 GLU A O 1
ATOM 803 N N . ARG A 1 100 ? 4.387 -2.809 19.448 1.00 88.75 100 ARG A N 1
ATOM 804 C CA . ARG A 1 100 ? 3.525 -2.924 18.257 1.00 88.75 100 ARG A CA 1
ATOM 805 C C . ARG A 1 100 ? 3.399 -1.601 17.512 1.00 88.75 100 ARG A C 1
ATOM 807 O O . ARG A 1 100 ? 3.434 -1.606 16.283 1.00 88.75 100 ARG A O 1
ATOM 814 N N . LYS A 1 101 ? 3.244 -0.489 18.233 1.00 89.69 101 LYS A N 1
ATOM 815 C CA . LYS A 1 101 ? 3.181 0.845 17.630 1.00 89.69 101 LYS A CA 1
ATOM 816 C C . LYS A 1 101 ? 4.514 1.225 16.990 1.00 89.69 101 LYS A C 1
ATOM 818 O O . LYS A 1 101 ? 4.522 1.603 15.824 1.00 89.69 101 LYS A O 1
ATOM 823 N N . ASP A 1 102 ? 5.620 1.057 17.708 1.00 91.75 102 ASP A N 1
ATOM 824 C CA . ASP A 1 102 ? 6.955 1.359 17.178 1.00 91.75 102 ASP A CA 1
ATOM 825 C C . ASP A 1 102 ? 7.255 0.509 15.930 1.00 91.75 102 ASP A C 1
ATOM 827 O O . ASP A 1 102 ? 7.740 1.010 14.914 1.00 91.75 102 ASP A O 1
ATOM 831 N N . TRP A 1 103 ? 6.870 -0.773 15.959 1.00 95.19 103 TRP A N 1
ATOM 832 C CA . TRP A 1 103 ? 6.947 -1.653 14.796 1.00 95.19 103 TRP A CA 1
ATOM 833 C C . TRP A 1 103 ? 6.112 -1.135 13.620 1.00 95.19 103 TRP A C 1
ATOM 835 O O . TRP A 1 103 ? 6.583 -1.191 12.483 1.00 95.19 103 TRP A O 1
ATOM 845 N N . PHE A 1 104 ? 4.902 -0.627 13.864 1.00 96.06 104 PHE A N 1
ATOM 846 C CA . PHE A 1 104 ? 4.049 -0.078 12.811 1.00 96.06 104 PHE A CA 1
ATOM 847 C C . PHE A 1 104 ? 4.638 1.197 12.202 1.00 96.06 104 PHE A C 1
ATOM 849 O O . PHE A 1 104 ? 4.679 1.321 10.979 1.00 96.06 104 PHE A O 1
ATOM 856 N N . ASP A 1 105 ? 5.169 2.104 13.021 1.00 94.12 105 ASP A N 1
ATOM 857 C CA . ASP A 1 105 ? 5.808 3.333 12.542 1.00 94.12 105 ASP A CA 1
ATOM 858 C C . ASP A 1 105 ? 7.009 3.021 11.630 1.00 94.12 105 ASP A C 1
ATOM 860 O O . ASP A 1 105 ? 7.198 3.655 10.586 1.00 94.12 105 ASP A O 1
ATOM 864 N N . ASP A 1 106 ? 7.806 2.006 11.972 1.00 96.19 106 ASP A N 1
ATOM 865 C CA . ASP A 1 106 ? 8.893 1.532 11.113 1.00 96.19 106 ASP A CA 1
ATOM 866 C C . ASP A 1 106 ? 8.379 0.800 9.867 1.00 96.19 106 ASP A C 1
ATOM 868 O O . ASP A 1 106 ? 8.890 1.025 8.766 1.00 96.19 106 ASP A O 1
ATOM 872 N N . PHE A 1 107 ? 7.325 -0.009 9.998 1.00 96.56 107 PHE A N 1
ATOM 873 C CA . PHE A 1 107 ? 6.660 -0.665 8.871 1.00 96.56 107 PHE A CA 1
ATOM 874 C C . PHE A 1 107 ? 6.196 0.359 7.826 1.00 96.56 107 PHE A C 1
ATOM 876 O O . PHE A 1 107 ? 6.497 0.202 6.640 1.00 96.56 107 PHE A O 1
ATOM 883 N N . VAL A 1 108 ? 5.551 1.449 8.252 1.00 96.25 108 VAL A N 1
ATOM 884 C CA . VAL A 1 108 ? 5.113 2.535 7.363 1.00 96.25 108 VAL A CA 1
ATOM 885 C C . VAL A 1 108 ? 6.302 3.128 6.605 1.00 96.25 108 VAL A C 1
ATOM 887 O O . VAL A 1 108 ? 6.220 3.293 5.386 1.00 96.25 108 VAL A O 1
ATOM 890 N N . LYS A 1 109 ? 7.436 3.390 7.271 1.00 96.00 109 LYS A N 1
ATOM 891 C CA . LYS A 1 109 ? 8.654 3.889 6.600 1.00 96.00 109 LYS A CA 1
ATOM 892 C C . LYS A 1 109 ? 9.142 2.913 5.530 1.00 96.00 109 LYS A C 1
ATOM 894 O O . LYS A 1 109 ? 9.412 3.332 4.405 1.00 96.00 109 LYS A O 1
ATOM 899 N N . TYR A 1 110 ? 9.205 1.616 5.843 1.00 96.06 110 TYR A N 1
ATOM 900 C CA . TYR A 1 110 ? 9.630 0.600 4.878 1.00 96.06 110 TYR A CA 1
ATOM 901 C C . TYR A 1 110 ? 8.731 0.565 3.637 1.00 96.06 110 T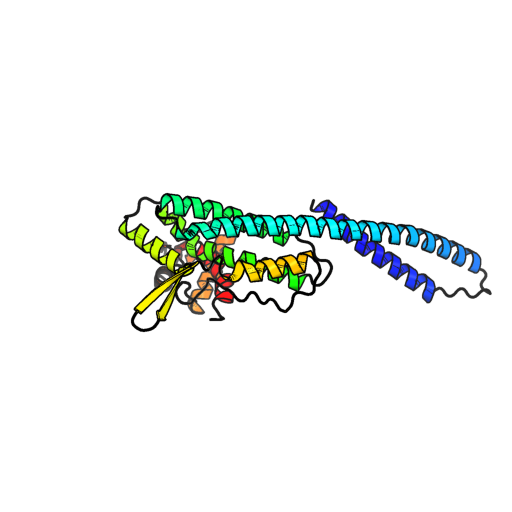YR A C 1
ATOM 903 O O . TYR A 1 110 ? 9.240 0.517 2.513 1.00 96.06 110 TYR A O 1
ATOM 911 N N . VAL A 1 111 ? 7.412 0.635 3.823 1.00 95.50 111 VAL A N 1
ATOM 912 C CA . VAL A 1 111 ? 6.440 0.626 2.720 1.00 95.50 111 VAL A CA 1
ATOM 913 C C . VAL A 1 111 ? 6.528 1.905 1.883 1.00 95.50 111 VAL A C 1
ATOM 915 O O . VAL A 1 111 ? 6.529 1.819 0.655 1.00 95.50 111 VAL A O 1
ATOM 918 N N . ARG A 1 112 ? 6.672 3.083 2.502 1.00 94.12 112 ARG A N 1
ATOM 919 C CA . ARG A 1 112 ? 6.816 4.368 1.787 1.00 94.12 112 ARG A CA 1
ATOM 920 C C . ARG A 1 112 ? 8.113 4.465 0.989 1.00 94.12 112 ARG A C 1
ATOM 922 O O . ARG A 1 112 ? 8.114 4.976 -0.136 1.00 94.12 112 ARG A O 1
ATOM 929 N N . ASP A 1 113 ? 9.206 3.936 1.526 1.00 94.06 113 ASP A N 1
ATOM 930 C CA . ASP A 1 113 ? 10.464 3.827 0.790 1.00 94.06 113 ASP A CA 1
ATOM 931 C C . ASP A 1 113 ? 10.303 2.895 -0.417 1.00 94.06 113 ASP A C 1
ATOM 933 O O . ASP A 1 113 ? 10.702 3.244 -1.530 1.00 94.06 113 ASP A O 1
ATOM 937 N N . LEU A 1 114 ? 9.667 1.733 -0.228 1.00 93.50 114 LEU A N 1
ATOM 938 C CA . LEU A 1 114 ? 9.377 0.796 -1.314 1.00 93.50 114 LEU A CA 1
ATOM 939 C C . LEU A 1 114 ? 8.489 1.446 -2.388 1.00 93.50 114 LEU A C 1
ATOM 941 O O . LEU A 1 114 ? 8.750 1.275 -3.583 1.00 93.50 114 LEU A O 1
ATOM 945 N N . GLU A 1 115 ? 7.487 2.228 -1.967 1.00 91.94 115 GLU A N 1
ATOM 946 C CA . GLU A 1 115 ? 6.596 3.010 -2.827 1.00 91.94 115 GLU A CA 1
ATOM 947 C C . GLU A 1 115 ? 7.382 3.985 -3.712 1.00 91.94 115 GLU A C 1
ATOM 949 O O . GLU A 1 115 ? 7.266 4.005 -4.944 1.00 91.94 115 GLU A O 1
ATOM 954 N N . THR A 1 116 ? 8.257 4.752 -3.069 1.00 90.00 116 THR A N 1
ATOM 955 C CA . THR A 1 116 ? 9.123 5.725 -3.730 1.00 90.00 116 THR A CA 1
ATOM 956 C C . THR A 1 116 ? 10.036 5.036 -4.739 1.00 90.00 116 THR A C 1
ATOM 958 O O . THR A 1 116 ? 10.108 5.462 -5.896 1.00 90.00 116 THR A O 1
ATOM 961 N N . ILE A 1 117 ? 10.681 3.935 -4.343 1.00 89.75 117 ILE A N 1
ATOM 962 C CA . ILE A 1 117 ? 11.619 3.207 -5.198 1.00 89.75 117 ILE A CA 1
ATOM 963 C C . ILE A 1 117 ? 10.909 2.636 -6.426 1.00 89.75 117 ILE A C 1
ATOM 965 O O . ILE A 1 117 ? 11.394 2.864 -7.536 1.00 89.75 117 ILE A O 1
ATOM 969 N N . TRP A 1 118 ? 9.770 1.940 -6.285 1.00 87.94 118 TRP A N 1
ATOM 970 C CA . TRP A 1 118 ? 9.100 1.355 -7.460 1.00 87.94 118 TRP A CA 1
ATOM 971 C C . TRP A 1 118 ? 8.604 2.422 -8.430 1.00 87.94 118 TRP A C 1
ATOM 973 O O . TRP A 1 118 ? 8.674 2.222 -9.646 1.00 87.94 118 TRP A O 1
ATOM 983 N N . SER A 1 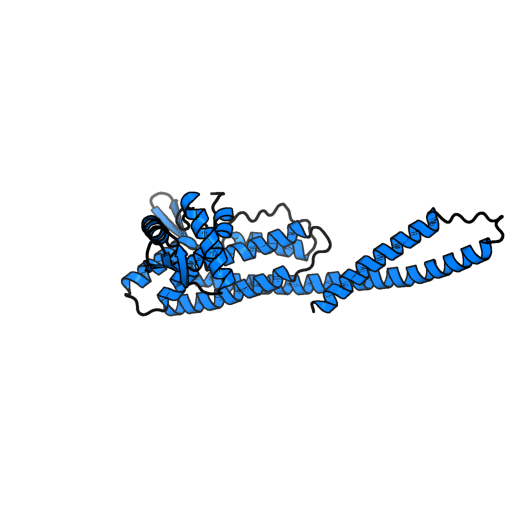119 ? 8.141 3.565 -7.912 1.00 84.69 119 SER A N 1
ATOM 984 C CA . SER A 1 119 ? 7.678 4.686 -8.734 1.00 84.69 119 SER A CA 1
ATOM 985 C C . SER A 1 119 ? 8.797 5.270 -9.608 1.00 84.69 119 SER A C 1
ATOM 987 O O . SER A 1 119 ? 8.535 5.759 -10.711 1.00 84.69 119 SER A O 1
ATOM 989 N N . ASP A 1 120 ? 10.043 5.153 -9.141 1.00 84.56 120 ASP A N 1
ATOM 990 C CA . ASP A 1 120 ? 11.257 5.647 -9.782 1.00 84.56 120 ASP A CA 1
ATOM 991 C C . ASP A 1 120 ? 11.896 4.642 -10.761 1.00 84.56 120 ASP A C 1
ATOM 993 O O . ASP A 1 120 ? 12.811 5.024 -11.514 1.00 84.56 120 ASP A O 1
ATOM 997 N N . ILE A 1 121 ? 11.460 3.375 -10.772 1.00 82.56 121 ILE A N 1
ATOM 998 C CA . ILE A 1 121 ? 11.980 2.356 -11.694 1.00 82.56 121 ILE A CA 1
ATOM 999 C C . ILE A 1 121 ? 11.502 2.660 -13.114 1.00 82.56 121 ILE A C 1
ATOM 1001 O O . ILE A 1 121 ? 10.312 2.740 -13.417 1.00 82.56 121 ILE A O 1
ATOM 1005 N N . GLY A 1 122 ? 12.475 2.806 -14.010 1.00 74.88 122 GLY A N 1
ATOM 1006 C CA . GLY A 1 122 ? 12.245 3.061 -15.420 1.00 74.88 122 GLY A CA 1
ATOM 1007 C C . GLY A 1 122 ? 12.263 1.784 -16.256 1.00 74.88 122 GLY A C 1
ATOM 1008 O O . GLY A 1 122 ? 13.294 1.117 -16.356 1.00 74.88 122 GLY A O 1
ATOM 1009 N N . PHE A 1 123 ? 11.155 1.481 -16.925 1.00 76.12 123 PHE A N 1
ATOM 1010 C CA . PHE A 1 123 ? 11.077 0.424 -17.933 1.00 76.12 123 PHE A CA 1
ATOM 1011 C C . PHE A 1 123 ? 10.985 1.060 -19.331 1.00 76.12 123 PHE A C 1
ATOM 1013 O O . PHE A 1 123 ? 10.244 2.021 -19.505 1.00 76.12 123 PHE A O 1
ATOM 1020 N N . LEU A 1 124 ? 11.740 0.554 -20.311 1.00 65.94 124 LEU A N 1
ATOM 1021 C CA . LEU A 1 124 ? 11.598 0.900 -21.736 1.00 65.94 124 LEU A CA 1
ATOM 1022 C C . LEU A 1 124 ? 10.654 -0.073 -22.454 1.00 65.94 124 LEU A C 1
ATOM 1024 O O . LEU A 1 124 ? 9.916 0.330 -23.344 1.00 65.94 124 LEU A O 1
ATOM 1028 N N . PHE A 1 125 ? 10.652 -1.340 -22.035 1.00 65.56 125 PHE A N 1
ATOM 1029 C CA . PHE A 1 125 ? 9.838 -2.417 -22.600 1.00 65.56 125 PHE A CA 1
ATOM 1030 C C . PHE A 1 125 ? 8.928 -3.009 -21.521 1.00 65.56 125 PHE A C 1
ATOM 1032 O O . PHE A 1 125 ? 9.311 -3.050 -20.351 1.00 65.56 125 PHE A O 1
ATOM 1039 N N . ASP A 1 126 ? 7.725 -3.447 -21.910 1.00 66.50 126 ASP A N 1
ATOM 1040 C CA . ASP A 1 126 ? 6.721 -4.057 -21.020 1.00 66.50 126 ASP A CA 1
ATOM 1041 C C . ASP A 1 126 ? 6.430 -3.244 -19.740 1.00 66.50 126 ASP A C 1
ATOM 1043 O O . ASP A 1 126 ? 6.141 -3.794 -18.673 1.00 66.50 126 ASP A O 1
ATOM 1047 N N . ILE A 1 127 ? 6.477 -1.910 -19.863 1.00 71.12 127 ILE A N 1
ATOM 1048 C CA . ILE A 1 127 ? 6.399 -0.944 -18.755 1.00 71.12 127 ILE A CA 1
ATOM 1049 C C . ILE A 1 127 ? 5.218 -1.237 -17.843 1.00 71.12 127 ILE A C 1
ATOM 1051 O O . ILE A 1 127 ? 5.375 -1.351 -16.631 1.00 71.12 127 ILE A O 1
ATOM 1055 N N . HIS A 1 128 ? 4.035 -1.385 -18.433 1.00 75.62 128 HIS A N 1
ATOM 1056 C CA . HIS A 1 128 ? 2.808 -1.591 -17.679 1.00 75.62 128 HIS A CA 1
ATOM 1057 C C . HIS A 1 128 ? 2.831 -2.903 -16.897 1.00 75.62 128 HIS A C 1
ATOM 1059 O O . HIS A 1 128 ? 2.404 -2.925 -15.750 1.00 75.62 128 HIS A O 1
ATOM 1065 N N . LYS A 1 129 ? 3.376 -3.982 -17.467 1.00 80.56 129 LYS A N 1
ATOM 1066 C CA . LYS A 1 129 ? 3.368 -5.300 -16.826 1.00 80.56 129 LYS A CA 1
ATOM 1067 C C . LYS A 1 129 ? 4.255 -5.319 -15.582 1.00 80.56 129 LYS A C 1
ATOM 1069 O O . LYS A 1 129 ? 3.779 -5.659 -14.502 1.00 80.56 129 LYS A O 1
ATOM 1074 N N . TYR A 1 130 ? 5.523 -4.936 -15.723 1.00 82.56 130 TYR A N 1
ATOM 1075 C CA . TYR A 1 130 ? 6.476 -4.976 -14.609 1.00 82.56 130 TYR A CA 1
ATOM 1076 C C . TYR A 1 130 ? 6.161 -3.933 -13.548 1.00 82.56 130 TYR A C 1
ATOM 1078 O O . TYR A 1 130 ? 6.207 -4.229 -12.356 1.00 82.56 130 TYR A O 1
ATOM 1086 N N . ARG A 1 131 ? 5.767 -2.729 -13.971 1.00 83.25 131 ARG A N 1
ATOM 1087 C CA . ARG A 1 131 ? 5.404 -1.664 -13.042 1.00 83.25 131 ARG A CA 1
ATOM 1088 C C . ARG A 1 131 ? 4.155 -2.010 -12.241 1.00 83.25 131 ARG A C 1
ATOM 1090 O O . ARG A 1 131 ? 4.163 -1.811 -11.033 1.00 83.25 131 ARG A O 1
ATOM 1097 N N . ASN A 1 132 ? 3.118 -2.557 -12.878 1.00 85.25 132 ASN A N 1
ATOM 1098 C CA . ASN A 1 132 ? 1.906 -2.962 -12.164 1.00 85.25 132 ASN A CA 1
ATOM 1099 C C . ASN A 1 132 ? 2.183 -4.105 -11.185 1.00 85.25 132 ASN A C 1
ATOM 1101 O O . ASN A 1 132 ? 1.612 -4.106 -10.101 1.00 85.25 132 ASN A O 1
ATOM 1105 N N . LEU A 1 133 ? 3.078 -5.039 -11.527 1.00 87.44 133 LEU A N 1
ATOM 1106 C CA . LEU A 1 133 ? 3.457 -6.117 -10.616 1.00 87.44 133 LEU A CA 1
ATOM 1107 C C . LEU A 1 133 ? 4.191 -5.580 -9.375 1.00 87.44 133 LEU A C 1
ATOM 1109 O O . LEU A 1 133 ? 3.768 -5.850 -8.256 1.00 87.44 133 LEU A O 1
ATOM 1113 N N . LEU A 1 134 ? 5.228 -4.754 -9.549 1.00 89.38 134 LEU A N 1
ATOM 1114 C CA . LEU A 1 134 ? 5.953 -4.157 -8.415 1.00 89.38 134 LEU A CA 1
ATOM 1115 C C . LEU A 1 134 ? 5.058 -3.241 -7.568 1.00 89.38 134 LEU A C 1
ATOM 1117 O O . LEU A 1 134 ? 5.158 -3.239 -6.340 1.00 89.38 134 LEU A O 1
ATOM 1121 N N . LYS A 1 135 ? 4.148 -2.507 -8.220 1.00 90.19 135 LYS A N 1
ATOM 1122 C CA . LYS A 1 135 ? 3.111 -1.721 -7.549 1.00 90.19 135 LYS A CA 1
ATOM 1123 C C . LYS A 1 135 ? 2.182 -2.614 -6.731 1.00 90.19 135 LYS A C 1
ATOM 1125 O O . LYS A 1 135 ? 1.904 -2.276 -5.594 1.00 90.19 135 LYS A O 1
ATOM 1130 N N . SER A 1 136 ? 1.746 -3.757 -7.263 1.00 89.12 136 SER A N 1
ATOM 1131 C CA . SER A 1 136 ? 0.843 -4.669 -6.545 1.00 89.12 136 SER A CA 1
ATOM 1132 C C . SER A 1 136 ? 1.453 -5.219 -5.252 1.00 89.12 136 SER A C 1
ATOM 1134 O O . SER A 1 136 ? 0.742 -5.367 -4.263 1.00 89.12 136 SER A O 1
ATOM 1136 N N . PHE A 1 137 ? 2.774 -5.440 -5.218 1.00 90.19 137 PHE A N 1
ATOM 1137 C CA . PHE A 1 137 ? 3.469 -5.823 -3.988 1.00 90.19 137 PHE A CA 1
ATOM 1138 C C . PHE A 1 137 ? 3.441 -4.695 -2.952 1.00 90.19 137 PHE A C 1
ATOM 1140 O O . PHE A 1 137 ? 3.129 -4.949 -1.796 1.00 90.19 137 PHE A O 1
ATOM 1147 N N . ALA A 1 138 ? 3.722 -3.452 -3.357 1.00 91.69 138 ALA A N 1
ATOM 1148 C CA . ALA A 1 138 ? 3.658 -2.299 -2.457 1.00 91.69 138 ALA A CA 1
ATOM 1149 C C . ALA A 1 138 ? 2.220 -2.010 -1.985 1.00 91.69 138 ALA A C 1
ATOM 1151 O O . ALA A 1 138 ? 2.000 -1.777 -0.799 1.00 91.69 138 ALA A O 1
ATOM 1152 N N . ASP A 1 139 ? 1.242 -2.088 -2.893 1.00 90.75 139 ASP A N 1
ATOM 1153 C CA . ASP A 1 139 ? -0.185 -1.897 -2.610 1.00 90.75 139 ASP A CA 1
ATOM 1154 C C . ASP A 1 139 ? -0.685 -2.887 -1.544 1.00 90.75 139 ASP A C 1
ATOM 1156 O O . ASP A 1 139 ? -1.467 -2.500 -0.686 1.00 90.75 139 ASP A O 1
ATOM 1160 N N . TYR A 1 140 ? -0.198 -4.132 -1.539 1.00 91.94 140 TYR A N 1
ATOM 1161 C CA . TYR A 1 140 ? -0.576 -5.132 -0.533 1.00 91.94 140 TYR A CA 1
ATOM 1162 C C . TYR A 1 140 ? -0.152 -4.767 0.891 1.00 91.94 140 TYR A C 1
ATOM 1164 O O . TYR A 1 140 ? -0.916 -4.983 1.827 1.00 91.94 140 TYR A O 1
ATOM 1172 N N . TYR A 1 141 ? 1.034 -4.185 1.074 1.00 93.56 141 TYR A N 1
ATOM 1173 C CA . TYR A 1 141 ? 1.445 -3.697 2.394 1.00 93.56 141 TYR A CA 1
ATOM 1174 C C . TYR A 1 141 ? 0.791 -2.352 2.732 1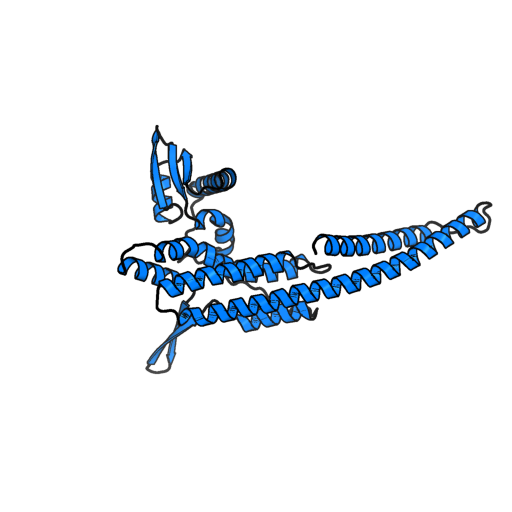.00 93.56 141 TYR A C 1
ATOM 1176 O O . TYR A 1 141 ? 0.463 -2.115 3.891 1.00 93.56 141 TYR A O 1
ATOM 1184 N N . ASN A 1 142 ? 0.538 -1.499 1.733 1.00 93.19 142 ASN A N 1
ATOM 1185 C CA . ASN A 1 142 ? -0.248 -0.276 1.913 1.00 93.19 142 ASN A CA 1
ATOM 1186 C C . ASN A 1 142 ? -1.683 -0.572 2.365 1.00 93.19 142 ASN A C 1
ATOM 1188 O O . ASN A 1 142 ? -2.203 0.163 3.197 1.00 93.19 142 ASN A O 1
ATOM 1192 N N . ASP A 1 143 ? -2.305 -1.654 1.885 1.00 93.06 143 ASP A N 1
ATOM 1193 C CA . ASP A 1 143 ? -3.630 -2.076 2.352 1.00 93.06 143 ASP A CA 1
ATOM 1194 C C . ASP A 1 143 ? -3.649 -2.265 3.868 1.00 93.06 143 ASP A C 1
ATOM 1196 O O . ASP A 1 143 ? -4.585 -1.818 4.522 1.00 93.06 143 ASP A O 1
ATOM 1200 N N . PHE A 1 144 ? -2.598 -2.860 4.442 1.00 95.12 144 PHE A N 1
ATOM 1201 C CA . PHE A 1 144 ? -2.492 -2.992 5.892 1.00 95.12 144 PHE A CA 1
ATOM 1202 C C . PHE A 1 144 ? -2.468 -1.628 6.584 1.00 95.12 144 PHE A C 1
ATOM 1204 O O . PHE A 1 144 ? -3.254 -1.408 7.497 1.00 95.12 144 PHE A O 1
ATOM 1211 N N . ILE A 1 145 ? -1.637 -0.693 6.106 1.00 95.38 145 ILE A N 1
ATOM 1212 C CA . ILE A 1 145 ? -1.579 0.677 6.644 1.00 95.38 145 ILE A CA 1
ATOM 1213 C C . ILE A 1 145 ? -2.973 1.302 6.619 1.00 95.38 145 ILE A C 1
ATOM 1215 O O . ILE A 1 145 ? -3.455 1.781 7.640 1.00 95.38 145 ILE A O 1
ATOM 1219 N N . TYR A 1 146 ? -3.647 1.251 5.471 1.00 93.69 146 TYR A N 1
ATOM 1220 C CA . TYR A 1 146 ? -4.945 1.900 5.294 1.00 93.69 146 TYR A CA 1
ATOM 1221 C C . TYR A 1 146 ? -6.026 1.296 6.190 1.00 93.69 146 TYR A C 1
ATOM 1223 O O . TYR A 1 146 ? -6.899 2.028 6.652 1.00 93.69 146 TYR A O 1
ATOM 1231 N N . LEU A 1 147 ? -5.957 -0.013 6.440 1.00 93.81 147 LEU A N 1
ATOM 1232 C CA . LEU A 1 147 ? -6.879 -0.719 7.323 1.00 93.81 147 LEU A CA 1
ATOM 1233 C C . LEU A 1 147 ? -6.617 -0.430 8.808 1.00 93.81 147 LEU A C 1
ATOM 1235 O O . LEU A 1 147 ? -7.571 -0.427 9.572 1.00 93.81 147 LEU A O 1
ATOM 1239 N N . THR A 1 148 ? -5.367 -0.194 9.226 1.00 94.38 148 THR A N 1
ATOM 1240 C CA . THR A 1 148 ? -5.002 -0.217 10.658 1.00 94.38 148 THR A CA 1
ATOM 1241 C C . THR A 1 148 ? -4.408 1.080 11.208 1.00 94.38 148 THR A C 1
ATOM 1243 O O . THR A 1 148 ? -4.098 1.146 12.394 1.00 94.38 148 THR A O 1
ATOM 1246 N N . GLU A 1 149 ? -4.193 2.122 10.402 1.00 93.44 149 GLU A N 1
ATOM 1247 C CA . GLU A 1 149 ? -3.508 3.344 10.863 1.00 93.44 149 GLU A CA 1
ATOM 1248 C C . GLU A 1 149 ? -4.224 4.025 12.042 1.00 93.44 149 GLU A C 1
ATOM 1250 O O . GLU A 1 149 ? -3.580 4.432 13.013 1.00 93.44 149 GLU A O 1
ATOM 1255 N N . ASN A 1 150 ? -5.560 4.084 12.017 1.00 91.25 150 ASN A N 1
ATOM 1256 C CA . ASN A 1 150 ? -6.329 4.613 13.146 1.00 91.25 150 ASN A CA 1
ATOM 1257 C C . ASN A 1 150 ? -6.193 3.734 14.395 1.00 91.25 150 ASN A C 1
ATOM 1259 O O . ASN A 1 150 ? -6.022 4.265 15.491 1.00 91.25 150 ASN A O 1
ATOM 1263 N N . ASP A 1 151 ? -6.211 2.413 14.230 1.00 92.62 151 ASP A N 1
ATOM 1264 C CA . ASP A 1 151 ? -6.079 1.446 15.320 1.00 92.62 151 ASP A CA 1
ATOM 1265 C C . ASP A 1 151 ? -4.725 1.568 16.024 1.00 92.62 151 ASP A C 1
ATOM 1267 O O . ASP A 1 151 ? -4.654 1.680 17.250 1.00 92.62 151 ASP A O 1
ATOM 1271 N N . TYR A 1 152 ? -3.635 1.636 15.257 1.00 93.25 152 TYR A N 1
ATOM 1272 C CA . TYR A 1 152 ? -2.294 1.843 15.807 1.00 93.25 152 TYR A CA 1
ATOM 1273 C C . TYR A 1 152 ? -2.131 3.212 16.470 1.00 93.25 152 TYR A C 1
ATOM 1275 O O . TYR A 1 152 ? -1.450 3.322 17.496 1.00 93.25 152 TYR A O 1
ATOM 1283 N N . ARG A 1 153 ? -2.792 4.252 15.946 1.00 89.81 153 ARG A N 1
ATOM 1284 C CA . ARG A 1 153 ? -2.857 5.558 16.614 1.00 89.81 153 ARG A CA 1
ATOM 1285 C C . ARG A 1 153 ? -3.532 5.434 17.982 1.00 89.81 153 ARG A C 1
ATOM 1287 O O . ARG A 1 153 ? -2.958 5.902 18.966 1.00 89.81 153 ARG A O 1
ATOM 1294 N N . LEU A 1 154 ? -4.683 4.760 18.057 1.00 89.62 154 LEU A N 1
ATOM 1295 C CA . LEU A 1 154 ? -5.440 4.539 19.297 1.00 89.62 154 LEU A CA 1
ATOM 1296 C C . LEU A 1 154 ? -4.673 3.691 20.322 1.00 89.62 154 LEU A C 1
ATOM 1298 O O . LEU A 1 154 ? -4.753 3.969 21.518 1.00 89.62 154 LEU A O 1
ATOM 1302 N N . LEU A 1 155 ? -3.876 2.708 19.889 1.00 89.50 155 LEU A N 1
ATOM 1303 C CA . LEU A 1 155 ? -3.005 1.933 20.790 1.00 89.50 155 LEU A CA 1
ATOM 1304 C C . LEU A 1 155 ? -1.985 2.811 21.536 1.00 89.50 155 LEU A C 1
ATOM 1306 O O . LEU A 1 155 ? -1.566 2.464 22.643 1.00 89.50 155 LEU A O 1
ATOM 1310 N N . GLY A 1 156 ? -1.602 3.949 20.951 1.00 82.56 156 GLY A N 1
ATOM 1311 C CA . GLY A 1 156 ? -0.729 4.943 21.574 1.00 82.56 156 GLY A CA 1
ATOM 1312 C C . GLY A 1 156 ? -1.435 5.929 22.510 1.00 82.56 156 GLY A C 1
ATOM 1313 O O . GLY A 1 156 ? -0.751 6.723 23.157 1.00 82.56 156 GLY A O 1
ATOM 1314 N N . GLU A 1 157 ? -2.766 5.911 22.579 1.00 87.25 157 GLU A N 1
ATOM 1315 C CA . GLU A 1 157 ? -3.559 6.812 23.415 1.00 87.25 157 GLU A CA 1
ATOM 1316 C C . GLU A 1 157 ? -3.826 6.218 24.810 1.00 87.25 157 GLU A C 1
ATOM 1318 O O . GLU A 1 157 ? -3.631 5.027 25.080 1.00 87.25 157 GLU A O 1
ATOM 1323 N N . ASN A 1 158 ? -4.270 7.067 25.741 1.00 87.50 158 ASN A N 1
ATOM 1324 C CA . ASN A 1 158 ? -4.591 6.650 27.105 1.00 87.50 158 ASN A CA 1
ATOM 1325 C C . ASN A 1 158 ? -5.995 6.021 27.177 1.00 87.50 158 ASN A C 1
ATOM 1327 O O . ASN A 1 158 ? -6.928 6.607 27.726 1.00 87.50 158 ASN A O 1
ATOM 1331 N N . ILE A 1 159 ? -6.135 4.840 26.577 1.00 90.06 159 ILE A N 1
ATOM 1332 C CA . ILE A 1 159 ? -7.359 4.027 26.565 1.00 90.06 159 ILE A CA 1
ATOM 1333 C C . ILE A 1 159 ? -7.224 2.803 27.480 1.00 90.06 159 ILE A C 1
ATOM 1335 O O . ILE A 1 159 ? -6.121 2.435 27.896 1.00 90.06 159 ILE A O 1
ATOM 1339 N N . SER A 1 160 ? -8.348 2.157 27.802 1.00 91.94 160 SER A N 1
ATOM 1340 C CA . SER A 1 160 ? -8.346 0.992 28.696 1.00 91.94 160 SER A CA 1
ATOM 1341 C C . SER A 1 160 ? -7.618 -0.212 28.085 1.00 91.94 160 SER A C 1
ATOM 1343 O O . SER A 1 160 ? -7.657 -0.435 26.875 1.00 91.94 160 SER A O 1
ATOM 1345 N N . GLU A 1 161 ? -7.010 -1.050 28.929 1.00 89.81 161 GLU A N 1
ATOM 1346 C CA . GLU A 1 161 ? -6.313 -2.266 28.479 1.00 89.81 161 GLU A CA 1
ATOM 1347 C C . GLU A 1 161 ? -7.240 -3.243 27.739 1.00 89.81 161 GLU A C 1
ATOM 1349 O O . GLU A 1 161 ? -6.835 -3.861 26.758 1.00 89.81 161 GLU A O 1
ATOM 1354 N N . ALA A 1 162 ? -8.515 -3.327 28.137 1.00 92.19 162 ALA A N 1
ATOM 1355 C CA . ALA A 1 162 ? -9.513 -4.126 27.425 1.00 92.19 162 ALA A CA 1
ATOM 1356 C C . ALA A 1 162 ? -9.746 -3.625 25.987 1.00 92.19 162 ALA A C 1
ATOM 1358 O O . ALA A 1 162 ? -9.918 -4.431 25.073 1.00 92.19 162 ALA A O 1
ATOM 1359 N N . GLN A 1 163 ? -9.723 -2.305 25.770 1.00 91.19 163 GLN A N 1
ATOM 1360 C CA . GLN A 1 163 ? -9.828 -1.722 24.430 1.00 91.19 163 GLN A CA 1
ATOM 1361 C C . GLN A 1 163 ? -8.563 -1.976 23.607 1.00 91.19 163 GLN A C 1
ATOM 1363 O O . GLN A 1 163 ? -8.682 -2.384 22.455 1.00 91.19 163 GLN A O 1
ATOM 1368 N N . LYS A 1 164 ? -7.365 -1.821 24.189 1.00 91.50 164 LYS A N 1
ATOM 1369 C CA . LYS A 1 164 ? -6.100 -2.132 23.493 1.00 91.50 164 LYS A CA 1
ATOM 1370 C C . LYS A 1 164 ? -6.020 -3.592 23.056 1.00 91.50 164 LYS A C 1
ATOM 1372 O O . LYS A 1 164 ? -5.599 -3.876 21.934 1.00 91.50 164 LYS A O 1
ATOM 1377 N N . GLN A 1 165 ? -6.473 -4.501 23.918 1.00 91.94 165 GLN A N 1
ATOM 1378 C CA . GLN A 1 165 ? -6.555 -5.926 23.614 1.00 91.94 165 GLN A CA 1
ATOM 1379 C C . GLN A 1 165 ? -7.509 -6.180 22.442 1.00 91.94 165 GLN A C 1
ATOM 1381 O O . GLN A 1 165 ? -7.139 -6.876 21.501 1.00 91.94 165 GLN A O 1
ATOM 1386 N N . LYS A 1 166 ? -8.707 -5.578 22.462 1.00 92.94 166 LYS A N 1
ATOM 1387 C CA . LYS A 1 166 ? -9.687 -5.708 21.376 1.00 92.94 166 LYS A CA 1
ATOM 1388 C C . LYS A 1 166 ? -9.123 -5.213 20.038 1.00 92.94 166 LYS A C 1
ATOM 1390 O O . LYS A 1 166 ? -9.176 -5.958 19.065 1.00 92.94 166 LYS A O 1
ATOM 1395 N N . ILE A 1 167 ? -8.536 -4.015 20.016 1.00 92.50 167 ILE A N 1
ATOM 1396 C CA . ILE A 1 167 ? -7.912 -3.434 18.818 1.00 92.50 167 ILE A CA 1
ATOM 1397 C C . ILE A 1 167 ? -6.801 -4.354 18.296 1.00 92.50 167 ILE A C 1
ATOM 1399 O O . ILE A 1 167 ? -6.747 -4.685 17.117 1.00 92.50 167 ILE A O 1
ATOM 1403 N N . SER A 1 168 ? -5.937 -4.846 19.185 1.00 91.44 168 SER A N 1
ATOM 1404 C CA . SER A 1 168 ? -4.849 -5.748 18.790 1.00 91.44 168 SER A CA 1
ATOM 1405 C C . SER A 1 168 ? -5.357 -7.067 18.213 1.00 91.44 168 SER A C 1
ATOM 1407 O O . SER A 1 168 ? -4.777 -7.581 17.261 1.00 91.44 168 SER A O 1
ATOM 1409 N N . GLU A 1 169 ? -6.453 -7.608 18.745 1.00 91.19 169 GLU A N 1
ATOM 1410 C CA . GLU A 1 169 ? -7.100 -8.797 18.190 1.00 91.19 169 GLU A CA 1
ATOM 1411 C C . GLU A 1 169 ? -7.741 -8.546 16.821 1.00 91.19 169 GLU A C 1
ATOM 1413 O O . GLU A 1 169 ? -7.784 -9.468 16.005 1.00 91.19 169 GLU A O 1
ATOM 1418 N N . GLU A 1 170 ? -8.255 -7.342 16.569 1.00 91.31 170 GLU A N 1
ATOM 1419 C CA . GLU A 1 170 ? -8.799 -6.932 15.270 1.00 91.31 170 GLU A CA 1
ATOM 1420 C C . GLU A 1 170 ? -7.681 -6.811 14.228 1.00 91.31 170 GLU A C 1
ATOM 1422 O O . GLU A 1 170 ? -7.769 -7.455 13.181 1.00 91.31 170 GLU A O 1
ATOM 1427 N N . ILE A 1 171 ? -6.574 -6.138 14.562 1.00 93.31 171 ILE A N 1
ATOM 1428 C CA . ILE A 1 171 ? -5.370 -6.073 13.716 1.00 93.31 171 ILE A CA 1
ATOM 1429 C C . ILE A 1 171 ? -4.832 -7.488 13.433 1.00 93.31 171 ILE A C 1
ATOM 1431 O O . ILE A 1 171 ? -4.587 -7.844 12.277 1.00 93.31 171 ILE A O 1
ATOM 1435 N N . ASP A 1 172 ? -4.692 -8.332 14.463 1.00 92.06 172 ASP A N 1
ATOM 1436 C CA . ASP A 1 172 ? -4.181 -9.702 14.325 1.00 92.06 172 ASP A CA 1
ATOM 1437 C C . ASP A 1 172 ? -5.025 -10.530 13.339 1.00 92.06 172 ASP A C 1
ATOM 1439 O O . ASP A 1 172 ? -4.480 -11.367 12.620 1.00 92.06 172 ASP A O 1
ATOM 1443 N N . ARG A 1 173 ? -6.349 -10.324 13.270 1.00 90.69 173 ARG A N 1
ATOM 1444 C CA . ARG A 1 173 ? -7.226 -11.058 12.331 1.00 90.69 173 ARG A CA 1
ATOM 1445 C C . ARG A 1 173 ? -6.940 -10.732 10.868 1.00 90.69 173 ARG A C 1
ATOM 1447 O O . ARG A 1 173 ? -7.221 -11.567 10.010 1.00 90.69 173 ARG A O 1
ATOM 1454 N N . ILE A 1 174 ? -6.382 -9.560 10.575 1.00 91.50 174 ILE A N 1
ATOM 1455 C CA . ILE A 1 174 ? -6.042 -9.149 9.207 1.00 91.50 174 ILE A CA 1
ATOM 1456 C C . ILE A 1 174 ? -4.832 -9.946 8.702 1.00 91.50 174 ILE A C 1
ATOM 1458 O O . ILE A 1 174 ? -4.830 -10.434 7.565 1.00 91.50 174 ILE A O 1
ATOM 1462 N N . VAL A 1 175 ? -3.820 -10.110 9.559 1.00 90.00 175 VAL A N 1
ATOM 1463 C CA . VAL A 1 175 ? -2.478 -10.584 9.172 1.00 90.00 175 VAL A CA 1
ATOM 1464 C C . VAL A 1 175 ? -2.150 -11.998 9.644 1.00 90.00 175 VAL A C 1
ATOM 1466 O O . VAL A 1 175 ? -1.289 -12.647 9.049 1.00 90.00 175 VAL A O 1
ATOM 1469 N N . ILE A 1 176 ? -2.841 -12.515 10.662 1.00 89.75 176 ILE A N 1
ATOM 1470 C CA . ILE A 1 176 ? -2.653 -13.875 11.173 1.00 89.75 176 ILE A CA 1
ATOM 1471 C C . ILE A 1 176 ? -3.773 -14.776 10.660 1.00 89.75 176 ILE A C 1
ATOM 1473 O O . ILE A 1 176 ? -4.895 -14.765 11.173 1.00 89.75 176 ILE A O 1
ATOM 1477 N N . ASP A 1 177 ? -3.435 -15.650 9.715 1.00 85.50 177 ASP A N 1
ATOM 1478 C CA . ASP A 1 177 ? -4.332 -16.725 9.301 1.00 85.50 177 ASP A CA 1
ATOM 1479 C C . ASP A 1 177 ? -4.226 -17.917 10.266 1.00 85.50 177 ASP A C 1
ATOM 1481 O O . ASP A 1 177 ? -3.142 -18.282 10.730 1.00 85.50 177 ASP A O 1
ATOM 1485 N N . LYS A 1 178 ? -5.357 -18.544 10.591 1.00 85.00 178 LYS A N 1
ATOM 1486 C CA . LYS A 1 178 ? -5.446 -19.664 11.538 1.00 85.00 178 LYS A CA 1
ATOM 1487 C C . LYS A 1 178 ? -5.981 -20.892 10.820 1.00 85.00 178 LYS A C 1
ATOM 1489 O O . LYS A 1 178 ? -7.190 -21.083 10.701 1.00 85.00 178 LYS A O 1
ATOM 1494 N N . LYS A 1 179 ? -5.091 -21.805 10.432 1.00 81.38 179 LYS A N 1
ATOM 1495 C CA . LYS A 1 179 ? -5.490 -23.072 9.808 1.00 81.38 179 LYS A CA 1
ATOM 1496 C C . LYS A 1 179 ? -5.657 -24.160 10.857 1.00 81.38 179 LYS A C 1
ATOM 1498 O O . LYS A 1 179 ? -4.740 -24.465 11.622 1.00 81.38 179 LYS A O 1
ATOM 1503 N N . ARG A 1 180 ? -6.823 -24.805 10.861 1.00 81.62 180 ARG A N 1
ATOM 1504 C CA . ARG A 1 180 ? -7.056 -26.024 11.645 1.00 81.62 180 ARG A CA 1
ATOM 1505 C C . ARG A 1 180 ? -6.587 -27.230 10.842 1.00 81.62 180 ARG A C 1
ATOM 1507 O O . ARG A 1 180 ? -7.167 -27.553 9.810 1.00 81.62 180 ARG A O 1
ATOM 1514 N N . ILE A 1 181 ? -5.556 -27.909 11.327 1.00 80.00 181 ILE A N 1
ATOM 1515 C CA . ILE A 1 181 ? -5.048 -29.147 10.740 1.00 80.00 181 ILE A CA 1
ATOM 1516 C C . ILE A 1 181 ? -5.482 -30.303 11.638 1.00 80.00 181 ILE A C 1
ATOM 1518 O O . ILE A 1 181 ? -5.022 -30.435 12.773 1.00 80.00 181 ILE A O 1
ATOM 1522 N N . LYS A 1 182 ? -6.372 -31.157 11.126 1.00 78.25 182 LYS A N 1
ATOM 1523 C CA . LYS A 1 182 ? -6.694 -32.437 11.764 1.00 78.25 182 LYS A CA 1
ATOM 1524 C C . LYS A 1 182 ? -5.673 -33.483 11.328 1.00 78.25 182 LYS A C 1
ATOM 1526 O O . LYS A 1 182 ? -5.563 -33.776 10.139 1.00 78.25 182 LYS A O 1
ATOM 1531 N N . LYS A 1 183 ? -4.947 -34.066 12.281 1.00 72.06 183 LYS A N 1
ATOM 1532 C CA . LYS A 1 183 ? -4.119 -35.259 12.064 1.00 72.06 183 LYS A CA 1
ATOM 1533 C C . LYS A 1 183 ? -4.580 -36.348 13.027 1.00 72.06 183 LYS A C 1
ATOM 1535 O O . LYS A 1 183 ? -4.388 -36.245 14.232 1.00 72.06 183 LYS A O 1
ATOM 1540 N N . ARG A 1 184 ? -5.158 -37.423 12.480 1.00 79.19 184 ARG A N 1
ATOM 1541 C CA . ARG A 1 184 ? -5.684 -38.565 13.252 1.00 79.19 184 ARG A CA 1
ATOM 1542 C C . ARG A 1 184 ? -6.661 -38.097 14.351 1.00 79.19 184 ARG A C 1
ATOM 1544 O O . ARG A 1 184 ? -7.705 -37.552 14.015 1.00 79.19 184 ARG A O 1
ATOM 1551 N N . ALA A 1 185 ? -6.318 -38.297 15.627 1.00 71.75 185 ALA A N 1
ATOM 1552 C CA . ALA A 1 185 ? -7.138 -37.958 16.793 1.00 71.75 185 ALA A CA 1
ATOM 1553 C C . ALA A 1 185 ? -6.880 -36.548 17.362 1.00 71.75 185 ALA A C 1
ATOM 1555 O O . ALA A 1 185 ? -7.570 -36.141 18.294 1.00 71.75 185 ALA A O 1
ATOM 1556 N N . SER A 1 186 ? -5.914 -35.789 16.828 1.00 61.53 186 SER A N 1
ATOM 1557 C CA . SER A 1 186 ? -5.603 -34.437 17.299 1.00 61.53 186 SER A CA 1
ATOM 1558 C C . SER A 1 186 ? -5.958 -33.370 16.263 1.00 61.53 186 SER A C 1
ATOM 1560 O O . SER A 1 186 ? -5.781 -33.525 15.050 1.00 61.53 186 SER A O 1
ATOM 1562 N N . THR A 1 187 ? -6.477 -32.249 16.762 1.00 77.88 187 THR A N 1
ATOM 1563 C CA . THR A 1 187 ? -6.660 -31.024 15.980 1.00 77.88 187 THR A CA 1
ATOM 1564 C C . THR A 1 187 ? -5.614 -30.022 16.444 1.00 77.88 187 THR A C 1
ATOM 1566 O O . THR A 1 187 ? -5.605 -29.649 17.613 1.00 77.88 187 THR A O 1
ATOM 1569 N N . HIS A 1 188 ? -4.744 -29.586 15.537 1.00 80.69 188 HIS A N 1
ATOM 1570 C CA . HIS A 1 188 ? -3.766 -28.533 15.799 1.00 80.69 188 HIS A CA 1
ATOM 1571 C C . HIS A 1 188 ? -4.187 -27.252 15.076 1.00 80.69 188 HIS A C 1
ATOM 1573 O O . HIS A 1 188 ? -4.674 -27.302 13.945 1.00 80.69 188 HIS A O 1
ATOM 1579 N N . ILE A 1 189 ? -4.010 -26.103 15.728 1.00 81.75 189 ILE A N 1
ATOM 1580 C CA . ILE A 1 189 ? -4.190 -24.787 15.110 1.00 81.75 189 ILE A CA 1
ATOM 1581 C C . ILE A 1 189 ? -2.800 -24.266 14.776 1.00 81.75 189 ILE A C 1
ATOM 1583 O O . ILE A 1 189 ? -1.989 -24.076 15.679 1.00 81.75 189 ILE A O 1
ATOM 1587 N N . VAL A 1 190 ? -2.536 -24.043 13.493 1.00 82.88 190 VAL A N 1
ATOM 1588 C CA . VAL A 1 190 ? -1.309 -23.389 13.033 1.00 82.88 190 VAL A CA 1
ATOM 1589 C C . VAL A 1 190 ? -1.650 -21.952 12.663 1.00 82.88 190 VAL A C 1
ATOM 1591 O O . VAL A 1 190 ? -2.657 -21.707 11.994 1.00 82.88 190 VAL A O 1
ATOM 1594 N N . ARG A 1 191 ? -0.839 -21.011 13.149 1.00 83.50 191 ARG A N 1
ATOM 1595 C CA . ARG A 1 191 ? -0.936 -19.584 12.836 1.00 83.50 191 ARG A CA 1
ATOM 1596 C C . ARG A 1 191 ? 0.086 -19.254 11.751 1.00 83.50 191 ARG A C 1
ATOM 1598 O O . ARG A 1 191 ? 1.239 -19.652 11.888 1.00 83.50 191 ARG A O 1
ATOM 1605 N N . TYR A 1 192 ? -0.340 -18.562 10.703 1.00 85.88 192 TYR A N 1
ATOM 1606 C CA . TYR A 1 192 ? 0.503 -18.157 9.581 1.00 85.88 192 TYR A CA 1
ATOM 1607 C C . TYR A 1 192 ? 0.504 -16.640 9.454 1.00 85.88 192 TYR A C 1
ATOM 1609 O O . TYR A 1 192 ? -0.552 -16.012 9.513 1.00 85.88 192 TYR A O 1
ATOM 1617 N N . ASN A 1 193 ? 1.688 -16.069 9.250 1.00 89.62 193 ASN A N 1
ATOM 1618 C CA . ASN A 1 193 ? 1.854 -14.648 8.987 1.00 89.62 193 ASN A CA 1
ATOM 1619 C C . ASN A 1 193 ? 1.646 -14.371 7.491 1.00 89.62 193 ASN A C 1
ATOM 1621 O O . ASN A 1 193 ? 2.473 -14.739 6.651 1.00 89.62 193 ASN A O 1
ATOM 1625 N N . ARG A 1 194 ? 0.542 -13.701 7.157 1.00 89.19 194 ARG A N 1
ATOM 1626 C CA . ARG A 1 194 ? 0.170 -13.370 5.775 1.00 89.19 194 ARG A CA 1
ATOM 1627 C C . ARG A 1 194 ? 1.175 -12.447 5.090 1.00 89.19 194 ARG A C 1
ATOM 1629 O O . ARG A 1 194 ? 1.254 -12.466 3.864 1.00 89.19 194 ARG A O 1
ATOM 1636 N N . PHE A 1 195 ? 1.972 -11.671 5.825 1.00 89.75 195 PHE A N 1
ATOM 1637 C CA . PHE A 1 195 ? 2.972 -10.786 5.218 1.00 89.75 195 PHE A CA 1
ATOM 1638 C C . PHE A 1 195 ? 4.092 -11.525 4.479 1.00 89.75 195 PHE A C 1
ATOM 1640 O O . PHE A 1 195 ? 4.677 -10.958 3.556 1.00 89.75 195 PHE A O 1
ATOM 1647 N N . ILE A 1 196 ? 4.392 -12.764 4.883 1.00 87.44 196 ILE A N 1
ATOM 1648 C CA . ILE A 1 196 ? 5.554 -13.531 4.402 1.00 87.44 196 ILE A CA 1
ATOM 1649 C C . ILE A 1 196 ? 5.179 -14.822 3.656 1.00 87.44 196 ILE A C 1
ATOM 1651 O O . ILE A 1 196 ? 6.050 -15.459 3.070 1.00 87.44 196 ILE A O 1
ATOM 1655 N N . ASP A 1 197 ? 3.894 -15.186 3.622 1.00 81.44 197 ASP A N 1
ATOM 1656 C CA . ASP A 1 197 ? 3.387 -16.452 3.062 1.00 81.44 197 ASP A CA 1
ATOM 1657 C C . ASP A 1 197 ? 3.794 -16.694 1.589 1.00 81.44 197 ASP A C 1
ATOM 1659 O O . ASP A 1 197 ? 4.071 -17.822 1.194 1.00 81.44 197 ASP A O 1
ATOM 1663 N N . ASP A 1 198 ? 3.932 -15.629 0.788 1.00 77.38 198 ASP A N 1
ATOM 1664 C CA . ASP A 1 198 ? 4.314 -15.705 -0.636 1.00 77.38 198 ASP A CA 1
ATOM 1665 C C . ASP A 1 198 ? 5.716 -15.172 -0.949 1.00 77.38 198 ASP A C 1
ATOM 1667 O O . ASP A 1 198 ? 6.066 -14.992 -2.121 1.00 77.38 198 ASP A O 1
ATOM 1671 N N . MET A 1 199 ? 6.544 -14.928 0.068 1.00 82.12 199 MET A N 1
ATOM 1672 C CA . MET A 1 199 ? 7.839 -14.262 -0.103 1.00 82.12 199 MET A CA 1
ATOM 1673 C C . MET A 1 199 ? 8.719 -14.944 -1.165 1.00 82.12 199 MET A C 1
ATOM 1675 O O . MET A 1 199 ? 9.348 -14.268 -1.976 1.00 82.12 199 MET A O 1
ATOM 1679 N N . ALA A 1 200 ? 8.725 -16.280 -1.228 1.00 82.81 200 ALA A N 1
ATOM 1680 C CA . ALA A 1 200 ? 9.483 -17.027 -2.234 1.00 82.81 200 ALA A CA 1
ATOM 1681 C C . ALA A 1 200 ? 9.005 -16.749 -3.673 1.00 82.81 200 ALA A C 1
ATOM 1683 O O . ALA A 1 200 ? 9.822 -16.536 -4.573 1.00 82.81 200 ALA A O 1
ATOM 1684 N N . SER A 1 201 ? 7.688 -16.715 -3.890 1.00 83.62 201 SER A N 1
ATOM 1685 C CA . SER A 1 201 ? 7.084 -16.432 -5.197 1.00 83.62 201 SER A CA 1
ATOM 1686 C C . SER A 1 201 ? 7.349 -14.991 -5.632 1.00 83.62 201 SER A C 1
ATOM 1688 O O . SER A 1 201 ? 7.705 -14.755 -6.789 1.00 83.62 201 SER A O 1
ATOM 1690 N N . VAL A 1 202 ? 7.231 -14.038 -4.704 1.00 86.88 202 VAL A N 1
ATOM 1691 C CA . VAL A 1 202 ? 7.514 -12.617 -4.952 1.00 86.88 202 VAL A CA 1
ATOM 1692 C C . VAL A 1 202 ? 8.995 -12.402 -5.269 1.00 86.88 202 VAL A C 1
ATOM 1694 O O . VAL A 1 202 ? 9.315 -11.797 -6.290 1.00 86.88 202 VAL A O 1
ATOM 1697 N N . ASN A 1 203 ? 9.905 -12.973 -4.476 1.00 87.06 203 ASN A N 1
ATOM 1698 C CA . ASN A 1 203 ? 11.346 -12.888 -4.724 1.00 87.06 203 ASN A CA 1
ATOM 1699 C C . ASN A 1 203 ? 11.730 -13.471 -6.087 1.00 87.06 203 ASN A C 1
ATOM 1701 O O . ASN A 1 203 ? 12.499 -12.860 -6.825 1.00 87.06 203 ASN A O 1
ATOM 1705 N N . ASN A 1 204 ? 11.154 -14.614 -6.466 1.00 87.38 204 ASN A N 1
ATOM 1706 C CA . ASN A 1 204 ? 11.363 -15.185 -7.794 1.00 87.38 204 ASN A CA 1
ATOM 1707 C C . ASN A 1 204 ? 10.863 -14.234 -8.899 1.00 87.38 204 ASN A C 1
ATOM 1709 O O . ASN A 1 204 ? 11.544 -14.019 -9.899 1.00 87.38 204 ASN A O 1
ATOM 1713 N N . ALA A 1 205 ? 9.704 -13.596 -8.707 1.00 86.81 205 ALA A N 1
ATOM 1714 C CA . ALA A 1 205 ? 9.179 -12.604 -9.644 1.00 86.81 205 ALA A CA 1
ATOM 1715 C C . ALA A 1 205 ? 10.137 -11.427 -9.846 1.00 86.81 205 ALA A C 1
ATOM 1717 O O . ALA A 1 205 ? 10.431 -11.063 -10.985 1.00 86.81 205 ALA A O 1
ATOM 1718 N N . ILE A 1 206 ? 10.635 -10.856 -8.750 1.00 87.31 206 ILE A N 1
ATOM 1719 C CA . ILE A 1 206 ? 11.548 -9.713 -8.784 1.00 87.31 206 ILE A CA 1
ATOM 1720 C C . ILE A 1 206 ? 12.883 -10.116 -9.429 1.00 87.31 206 ILE A C 1
ATOM 1722 O O . ILE A 1 206 ? 13.385 -9.389 -10.287 1.00 87.31 206 ILE A O 1
ATOM 1726 N N . ASN A 1 207 ? 13.412 -11.299 -9.105 1.00 87.19 207 ASN A N 1
ATOM 1727 C CA . ASN A 1 207 ? 14.638 -11.825 -9.712 1.00 87.19 207 ASN A CA 1
ATOM 1728 C C . ASN A 1 207 ? 14.495 -12.039 -11.226 1.00 87.19 207 ASN A C 1
ATOM 1730 O O . ASN A 1 207 ? 15.397 -11.677 -11.980 1.00 87.19 207 ASN A O 1
ATOM 1734 N N . ASN A 1 208 ? 13.345 -12.531 -11.694 1.00 86.56 208 ASN A N 1
ATOM 1735 C CA . ASN A 1 208 ? 13.081 -12.658 -13.130 1.00 86.56 208 ASN A CA 1
ATOM 1736 C C . ASN A 1 208 ? 13.088 -11.288 -13.828 1.00 86.56 208 ASN A C 1
ATOM 1738 O O . ASN A 1 208 ? 13.685 -11.142 -14.894 1.00 86.56 208 ASN A O 1
ATOM 1742 N N . ILE A 1 209 ? 12.489 -10.259 -13.207 1.00 85.75 209 ILE A N 1
ATOM 1743 C CA . ILE A 1 209 ? 12.534 -8.877 -13.722 1.00 85.75 209 ILE A CA 1
ATOM 1744 C C . ILE A 1 209 ? 13.980 -8.375 -13.794 1.00 85.75 209 ILE A C 1
ATOM 1746 O O . ILE A 1 209 ? 14.384 -7.792 -14.802 1.00 85.75 209 ILE A O 1
ATOM 1750 N N . TYR A 1 210 ? 14.758 -8.609 -12.738 1.00 85.81 210 TYR A N 1
ATOM 1751 C CA . TYR A 1 210 ? 16.157 -8.202 -12.646 1.00 85.81 210 TYR A CA 1
ATOM 1752 C C . TYR A 1 210 ? 17.028 -8.855 -13.733 1.00 85.81 210 TYR A C 1
ATOM 1754 O O . TYR A 1 210 ? 17.787 -8.160 -14.416 1.00 85.81 210 TYR A O 1
ATOM 1762 N N . ASN A 1 211 ? 16.841 -10.154 -13.982 1.00 84.19 211 ASN A N 1
ATOM 1763 C CA . ASN A 1 211 ? 17.578 -10.917 -14.994 1.00 84.19 211 ASN A CA 1
ATOM 1764 C C . ASN A 1 211 ? 17.058 -10.721 -16.432 1.00 84.19 211 ASN A C 1
ATOM 1766 O O . ASN A 1 211 ? 17.641 -11.260 -17.370 1.00 84.19 211 ASN A O 1
ATOM 1770 N N . ASN A 1 212 ? 16.001 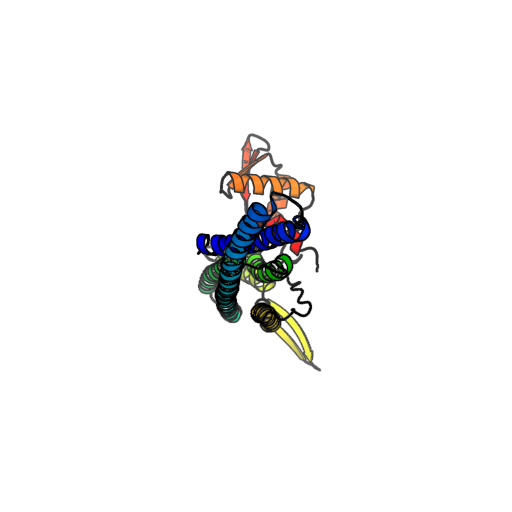-9.925 -16.644 1.00 77.50 212 ASN A N 1
ATOM 1771 C CA . ASN A 1 212 ? 15.276 -9.812 -17.923 1.00 77.50 212 ASN A CA 1
ATOM 1772 C C . ASN A 1 212 ? 14.699 -11.139 -18.432 1.00 77.50 212 ASN A C 1
ATOM 1774 O O . ASN A 1 212 ? 14.477 -11.314 -19.633 1.00 77.50 212 ASN A O 1
ATOM 1778 N N . GLU A 1 213 ? 14.435 -12.075 -17.532 1.00 78.00 213 GLU A N 1
ATOM 1779 C CA . GLU A 1 213 ? 13.737 -13.302 -17.869 1.00 78.00 213 GLU A CA 1
ATOM 1780 C C . GLU A 1 213 ? 12.250 -12.986 -18.021 1.00 78.00 213 GLU A C 1
ATOM 1782 O O . GLU A 1 213 ? 11.679 -12.226 -17.236 1.00 78.00 213 GLU A O 1
ATOM 1787 N N . LYS A 1 214 ? 11.587 -13.559 -19.036 1.00 66.00 214 LYS A N 1
ATOM 1788 C CA . LYS A 1 214 ? 10.127 -13.441 -19.139 1.00 66.00 214 LYS A CA 1
ATOM 1789 C C . LYS A 1 214 ? 9.544 -14.057 -17.870 1.00 66.00 214 LYS A C 1
ATOM 1791 O O . LYS A 1 214 ? 9.640 -15.280 -17.731 1.00 66.00 214 LYS A O 1
ATOM 1796 N N . PRO A 1 215 ? 8.904 -13.286 -16.971 1.00 58.62 215 PRO A N 1
ATOM 1797 C CA . PRO A 1 215 ? 8.282 -13.910 -15.826 1.00 58.62 215 PRO A CA 1
ATOM 1798 C C . PRO A 1 215 ? 7.208 -14.841 -16.381 1.00 58.62 215 PRO A C 1
ATOM 1800 O O . PRO A 1 215 ? 6.310 -14.401 -17.121 1.00 58.62 215 PRO A O 1
ATOM 1803 N N . LYS A 1 216 ? 7.292 -16.131 -16.027 1.00 58.09 216 LYS A N 1
ATOM 1804 C CA . LYS A 1 216 ? 6.107 -16.997 -16.041 1.00 58.09 216 LYS A CA 1
ATOM 1805 C C . LYS A 1 216 ? 4.996 -16.216 -15.341 1.00 58.09 216 LYS A C 1
ATOM 1807 O O . LYS A 1 216 ? 5.291 -15.445 -14.440 1.00 58.09 216 LYS A O 1
ATOM 1812 N N . TYR A 1 217 ? 3.766 -16.316 -15.830 1.00 55.34 217 TYR A N 1
ATOM 1813 C CA . TYR A 1 217 ? 2.625 -15.496 -15.411 1.00 55.34 217 TYR A CA 1
ATOM 1814 C C . TYR A 1 217 ? 2.515 -15.415 -13.871 1.00 55.34 217 TYR A C 1
ATOM 1816 O O . TYR A 1 217 ? 1.923 -16.284 -13.242 1.00 55.34 217 TYR A O 1
ATOM 1824 N N . ILE A 1 218 ? 3.113 -14.395 -13.251 1.00 57.72 218 ILE A N 1
ATOM 1825 C CA . ILE A 1 218 ? 3.018 -14.157 -11.810 1.00 57.72 218 ILE A CA 1
ATOM 1826 C C . ILE A 1 218 ? 1.925 -13.112 -11.663 1.00 57.72 218 ILE A C 1
ATOM 1828 O O . ILE A 1 218 ? 2.152 -11.917 -11.845 1.00 57.72 218 ILE A O 1
ATOM 1832 N N . ARG A 1 219 ? 0.701 -13.591 -11.443 1.00 62.16 219 ARG A N 1
ATOM 1833 C CA . ARG A 1 219 ? -0.392 -12.756 -10.952 1.00 62.16 219 ARG A CA 1
ATOM 1834 C C . ARG A 1 219 ? -0.271 -12.715 -9.438 1.00 62.16 219 ARG A C 1
ATOM 1836 O O . ARG A 1 219 ? -0.442 -13.739 -8.785 1.00 62.16 219 ARG A O 1
ATOM 1843 N N . PHE A 1 220 ? 0.045 -11.546 -8.901 1.00 73.75 220 PHE A N 1
ATOM 1844 C CA . PHE A 1 220 ? -0.043 -11.301 -7.472 1.00 73.75 220 PHE A CA 1
ATOM 1845 C C . PHE A 1 220 ? -1.470 -10.853 -7.150 1.00 73.75 220 PHE A C 1
ATOM 1847 O O . PHE A 1 220 ? -1.789 -9.670 -7.171 1.00 73.75 220 PHE A O 1
ATOM 1854 N N . ASN A 1 221 ? -2.344 -11.837 -6.942 1.00 67.25 221 ASN A N 1
ATOM 1855 C CA . ASN A 1 221 ? -3.765 -11.639 -6.650 1.00 67.25 221 ASN A CA 1
ATOM 1856 C C . ASN A 1 221 ? -4.038 -11.807 -5.147 1.00 67.25 221 ASN A C 1
ATOM 1858 O O . ASN A 1 221 ? -4.979 -12.493 -4.756 1.00 67.25 221 ASN A O 1
ATOM 1862 N N . LYS A 1 222 ? -3.171 -11.251 -4.297 1.00 77.56 222 LYS A N 1
ATOM 1863 C CA . LYS A 1 222 ? -3.386 -11.226 -2.849 1.00 77.56 222 LYS A CA 1
ATOM 1864 C C . LYS A 1 222 ? -3.871 -9.842 -2.440 1.00 77.56 222 LYS A C 1
ATOM 1866 O O . LYS A 1 222 ? -3.360 -8.834 -2.919 1.00 77.56 222 LYS A O 1
ATOM 1871 N N . SER A 1 223 ? -4.837 -9.807 -1.532 1.00 83.00 223 SER A N 1
ATOM 1872 C CA . SER A 1 223 ? -5.250 -8.598 -0.831 1.00 83.00 223 SER A CA 1
ATOM 1873 C C . SER A 1 223 ? -5.449 -8.927 0.642 1.00 83.00 223 SER A C 1
ATOM 1875 O O . SER A 1 223 ? -5.846 -10.041 0.991 1.00 83.00 223 SER A O 1
ATOM 1877 N N . LEU A 1 224 ? -5.141 -7.958 1.501 1.00 88.31 224 LEU A N 1
ATOM 1878 C CA . LEU A 1 224 ? -5.502 -8.001 2.916 1.00 88.31 224 LEU A CA 1
ATOM 1879 C C . LEU A 1 224 ? -6.929 -7.495 3.152 1.00 88.31 224 LEU A C 1
ATOM 1881 O O . LEU A 1 224 ? -7.455 -7.668 4.248 1.00 88.31 224 LEU A O 1
ATOM 1885 N N . VAL A 1 225 ? -7.556 -6.901 2.134 1.00 89.69 225 VAL A N 1
ATOM 1886 C CA . VAL A 1 225 ? -8.914 -6.365 2.187 1.00 89.69 225 VAL A CA 1
ATOM 1887 C C . VAL A 1 225 ? -9.907 -7.500 1.977 1.00 89.69 225 VAL A C 1
ATOM 1889 O O . VAL A 1 225 ? -9.910 -8.178 0.950 1.00 89.69 225 VAL A O 1
ATOM 1892 N N . THR A 1 226 ? -10.759 -7.710 2.966 1.00 88.06 226 THR A N 1
ATOM 1893 C CA . THR A 1 226 ? -11.770 -8.764 3.014 1.00 88.06 226 THR A CA 1
ATOM 1894 C C . THR A 1 226 ? -13.091 -8.174 3.494 1.00 88.06 226 THR A C 1
ATOM 1896 O O . THR A 1 226 ? -13.124 -7.111 4.106 1.00 88.06 226 THR A O 1
ATOM 1899 N N . LYS A 1 227 ? -14.194 -8.897 3.295 1.00 86.69 227 LYS A N 1
ATOM 1900 C CA . LYS A 1 227 ? -15.506 -8.483 3.823 1.00 86.69 227 LYS A CA 1
ATOM 1901 C C . LYS A 1 227 ? -15.552 -8.434 5.356 1.00 86.69 227 LYS A C 1
ATOM 1903 O O . LYS A 1 227 ? -16.427 -7.779 5.907 1.00 86.69 227 LYS A O 1
ATOM 1908 N N . ASP A 1 228 ? -14.619 -9.112 6.028 1.00 85.69 228 ASP A N 1
ATOM 1909 C CA . ASP A 1 228 ? -14.546 -9.162 7.490 1.00 85.69 228 ASP A CA 1
ATOM 1910 C C . ASP A 1 228 ? -13.836 -7.940 8.092 1.00 85.69 228 ASP A C 1
ATOM 1912 O O . ASP A 1 228 ? -14.004 -7.666 9.277 1.00 85.69 228 ASP A O 1
ATOM 1916 N N . ASN A 1 229 ? -13.033 -7.219 7.300 1.00 88.69 229 ASN A N 1
ATOM 1917 C CA . ASN A 1 229 ? -12.250 -6.064 7.754 1.00 88.69 229 ASN A CA 1
ATOM 1918 C C . ASN A 1 229 ? -12.468 -4.792 6.913 1.00 88.69 229 ASN A C 1
ATOM 1920 O O . ASN A 1 229 ? -11.810 -3.787 7.157 1.00 88.69 229 ASN A O 1
ATOM 1924 N N . PHE A 1 230 ? -13.379 -4.815 5.933 1.00 92.62 230 PHE A N 1
ATOM 1925 C CA . PHE A 1 230 ? -13.725 -3.662 5.103 1.00 92.62 230 PHE A CA 1
ATOM 1926 C C . PHE A 1 230 ? -15.207 -3.680 4.702 1.00 92.62 230 PHE A C 1
ATOM 1928 O O . PHE A 1 230 ? -15.710 -4.674 4.173 1.00 92.62 230 PHE A O 1
ATOM 1935 N N . VAL A 1 231 ? -15.905 -2.559 4.913 1.00 92.69 231 VAL A N 1
ATOM 1936 C CA . VAL A 1 231 ? -17.354 -2.439 4.692 1.00 92.69 231 VAL A CA 1
ATOM 1937 C C . VAL A 1 231 ? -17.650 -1.684 3.396 1.00 92.69 231 VAL A C 1
ATOM 1939 O O . VAL A 1 231 ? -17.558 -0.465 3.325 1.00 92.69 231 VAL A O 1
ATOM 1942 N N . ILE A 1 232 ? -18.084 -2.388 2.353 1.00 93.12 232 ILE A N 1
ATOM 1943 C CA . ILE A 1 232 ? -18.523 -1.717 1.121 1.00 93.12 232 ILE A CA 1
ATOM 1944 C C . ILE A 1 232 ? -19.827 -0.954 1.396 1.00 93.12 232 ILE A C 1
ATOM 1946 O O . ILE A 1 232 ? -20.837 -1.545 1.781 1.00 93.12 232 ILE A O 1
ATOM 1950 N N . LEU A 1 233 ? -19.793 0.359 1.181 1.00 93.25 233 LEU A N 1
ATOM 1951 C CA . LEU A 1 233 ? -20.928 1.260 1.333 1.00 93.25 233 LEU A CA 1
ATOM 1952 C C . LEU A 1 233 ? -21.931 1.086 0.185 1.00 93.25 233 LEU A C 1
ATOM 1954 O O . LEU A 1 233 ? -21.558 0.782 -0.948 1.00 93.25 233 LEU A O 1
ATOM 1958 N N . ASP A 1 234 ? -23.212 1.311 0.483 1.00 92.31 234 ASP A N 1
ATOM 1959 C CA . ASP A 1 234 ? -24.250 1.417 -0.544 1.00 92.31 234 ASP A CA 1
ATOM 1960 C C . ASP A 1 234 ? -24.076 2.707 -1.377 1.00 92.31 234 ASP A C 1
ATOM 1962 O O . ASP A 1 234 ? -23.445 3.671 -0.933 1.00 92.31 234 ASP A O 1
ATOM 1966 N N . ASP A 1 235 ? -24.638 2.743 -2.590 1.00 91.12 235 ASP A N 1
ATOM 1967 C CA . ASP A 1 235 ? -24.486 3.881 -3.516 1.00 91.12 235 ASP A CA 1
ATOM 1968 C C . ASP A 1 235 ? -24.946 5.219 -2.895 1.00 91.12 235 ASP A C 1
ATOM 1970 O O . ASP A 1 235 ? -24.416 6.293 -3.202 1.00 91.12 235 ASP A O 1
ATOM 1974 N N . ASP A 1 236 ? -25.916 5.157 -1.978 1.00 90.50 236 ASP A N 1
ATOM 1975 C CA . ASP A 1 236 ? -26.448 6.312 -1.264 1.00 90.50 236 ASP A CA 1
ATOM 1976 C C . ASP A 1 236 ? -25.473 6.888 -0.236 1.00 90.50 236 ASP A C 1
ATOM 1978 O O . ASP A 1 236 ? -25.472 8.100 -0.012 1.00 90.50 236 ASP A O 1
ATOM 1982 N N . LEU A 1 237 ? -24.647 6.055 0.388 1.00 94.00 237 LEU A N 1
ATOM 1983 C CA . LEU A 1 237 ? -23.570 6.468 1.282 1.00 94.00 237 LEU A CA 1
ATOM 1984 C C . LEU A 1 237 ? -22.309 6.857 0.496 1.00 94.00 237 LEU A C 1
ATOM 1986 O O . LEU A 1 237 ? -21.621 7.809 0.875 1.00 94.00 237 LEU A O 1
ATOM 1990 N N . GLU A 1 238 ? -22.022 6.191 -0.627 1.00 95.31 238 GLU A N 1
ATOM 1991 C CA . GLU A 1 238 ? -20.822 6.451 -1.436 1.00 95.31 238 GLU A CA 1
ATOM 1992 C C . GLU A 1 238 ? -20.753 7.871 -1.989 1.00 95.31 238 GLU A C 1
ATOM 1994 O O . GLU A 1 238 ? -19.665 8.448 -2.076 1.00 95.31 238 GLU A O 1
ATOM 1999 N N . LYS A 1 239 ? -21.899 8.477 -2.317 1.00 95.69 239 LYS A N 1
ATOM 2000 C CA . LYS A 1 239 ? -21.938 9.886 -2.740 1.00 95.69 239 LYS A CA 1
ATOM 2001 C C . LYS A 1 239 ? -21.398 10.825 -1.655 1.00 95.69 239 LYS A C 1
ATOM 2003 O O . LYS A 1 239 ? -20.705 11.791 -1.975 1.00 95.69 239 LYS A O 1
ATOM 2008 N N . TYR A 1 240 ? -21.667 10.523 -0.382 1.00 95.12 240 TYR A N 1
ATOM 2009 C CA . TYR A 1 240 ? -21.135 11.284 0.746 1.00 95.12 240 TYR A CA 1
ATOM 2010 C C . TYR A 1 240 ? -19.660 10.973 0.958 1.00 95.12 240 TYR A C 1
ATOM 2012 O O . TYR A 1 240 ? -18.880 11.912 1.055 1.00 95.12 240 TYR A O 1
ATOM 2020 N N . ALA A 1 241 ? -19.257 9.698 0.930 1.00 95.38 241 ALA A N 1
ATOM 2021 C CA . ALA A 1 241 ? -17.849 9.310 1.022 1.00 95.38 241 ALA A CA 1
ATOM 2022 C C . ALA A 1 241 ? -16.991 10.034 -0.028 1.00 95.38 241 ALA A C 1
ATOM 2024 O O . ALA A 1 241 ? -15.962 10.619 0.300 1.00 95.38 241 ALA A O 1
ATOM 2025 N N . LYS A 1 242 ? -17.455 10.090 -1.282 1.00 96.62 242 LYS A N 1
ATOM 2026 C CA . LYS A 1 242 ? -16.780 10.823 -2.359 1.00 96.62 242 LYS A CA 1
ATOM 2027 C C . LYS A 1 242 ? -16.619 12.309 -2.039 1.00 96.62 242 LYS A C 1
ATOM 2029 O O . LYS A 1 242 ? -15.512 12.827 -2.145 1.00 96.62 242 LYS A O 1
ATOM 2034 N N . LYS A 1 243 ? -17.695 12.971 -1.606 1.00 95.69 243 LYS A N 1
ATOM 2035 C CA . LYS A 1 243 ? -17.668 14.397 -1.257 1.00 95.69 243 LYS A CA 1
ATOM 2036 C C . LYS A 1 243 ? -16.784 14.681 -0.039 1.00 95.69 243 LYS A C 1
ATOM 2038 O O . LYS A 1 243 ? -16.085 15.686 -0.016 1.00 95.69 243 LYS A O 1
ATOM 2043 N N . MET A 1 244 ? -16.774 13.789 0.951 1.00 95.88 244 MET A N 1
ATOM 2044 C CA . MET A 1 244 ? -15.880 13.888 2.105 1.00 95.88 244 MET A CA 1
ATOM 2045 C C . MET A 1 244 ? -14.413 13.793 1.678 1.00 95.88 244 MET A C 1
ATOM 2047 O O . MET A 1 244 ? -13.617 14.636 2.069 1.00 95.88 244 MET A O 1
ATOM 2051 N N . ILE A 1 245 ? -14.067 12.830 0.818 1.00 95.88 245 ILE A N 1
ATOM 2052 C CA . ILE A 1 245 ? -12.706 12.676 0.282 1.00 95.88 245 ILE A CA 1
ATOM 2053 C C . ILE A 1 245 ? -12.279 13.911 -0.520 1.00 95.88 245 ILE A C 1
ATOM 2055 O O . ILE A 1 245 ? -11.130 14.336 -0.415 1.00 95.88 245 ILE A O 1
ATOM 2059 N N . GLU A 1 246 ? -13.173 14.479 -1.331 1.00 95.75 246 GLU A N 1
ATOM 2060 C CA . GLU A 1 246 ? -12.915 15.725 -2.066 1.00 95.75 246 GLU A CA 1
ATOM 2061 C C . GLU A 1 246 ? -12.593 16.871 -1.096 1.00 95.75 246 GLU A C 1
ATOM 2063 O O . GLU A 1 246 ? -11.529 17.476 -1.212 1.00 95.75 246 GLU A O 1
ATOM 2068 N N . LEU A 1 247 ? -13.425 17.083 -0.072 1.00 94.75 247 LEU A N 1
ATOM 2069 C CA . LEU A 1 247 ? -13.200 18.120 0.939 1.00 94.75 247 LEU A CA 1
ATOM 2070 C C . LEU A 1 247 ? -11.909 17.899 1.738 1.00 94.75 247 LEU A C 1
ATOM 2072 O O . LEU A 1 247 ? -11.153 18.843 1.927 1.00 94.75 247 LEU A O 1
ATOM 2076 N N . MET A 1 248 ? -11.610 16.662 2.149 1.00 94.44 248 MET A N 1
ATOM 2077 C CA . MET A 1 248 ? -10.358 16.331 2.845 1.00 94.44 248 MET A CA 1
ATOM 2078 C C . MET A 1 248 ? -9.125 16.657 1.991 1.00 94.44 248 MET A C 1
ATOM 2080 O O . MET A 1 248 ? -8.101 17.083 2.520 1.00 94.44 248 MET A O 1
ATOM 2084 N N . LYS A 1 249 ? -9.200 16.462 0.667 1.00 93.31 249 LYS A N 1
ATOM 2085 C CA . LYS A 1 249 ? -8.111 16.814 -0.262 1.00 93.31 249 LYS A CA 1
ATOM 2086 C C . LYS A 1 249 ? -7.961 18.319 -0.436 1.00 93.31 249 LYS A C 1
ATOM 2088 O O . LYS A 1 249 ? -6.841 18.788 -0.612 1.00 93.31 249 LYS A O 1
ATOM 2093 N N . GLU A 1 250 ? -9.069 19.051 -0.421 1.00 93.44 250 GLU A N 1
ATOM 2094 C CA . GLU A 1 250 ? -9.078 20.507 -0.558 1.00 93.44 250 GLU A CA 1
ATOM 2095 C C . GLU A 1 250 ? -8.559 21.207 0.701 1.00 93.44 250 GLU A C 1
ATOM 2097 O O . GLU A 1 250 ? -7.753 22.130 0.596 1.00 93.44 250 GLU A O 1
ATOM 2102 N N . THR A 1 251 ? -8.991 20.770 1.886 1.00 90.12 251 THR A N 1
ATOM 2103 C CA . THR A 1 251 ? -8.607 21.393 3.162 1.00 90.12 251 THR A CA 1
ATOM 2104 C C . THR A 1 251 ? -7.308 20.833 3.732 1.00 90.12 251 THR A C 1
ATOM 2106 O O . THR A 1 251 ? -6.625 21.523 4.484 1.00 90.12 251 THR A O 1
ATOM 2109 N N . GLY A 1 252 ? -6.956 19.590 3.392 1.00 88.50 252 GLY A N 1
ATOM 2110 C CA . GLY A 1 252 ? -5.877 18.850 4.049 1.00 88.50 252 GLY A CA 1
ATOM 2111 C C . GLY A 1 252 ? -6.233 18.384 5.466 1.00 88.50 252 GLY A C 1
ATOM 2112 O O . GLY A 1 252 ? -5.347 17.958 6.204 1.00 88.50 252 GLY A O 1
ATOM 2113 N N . GLU A 1 253 ? -7.508 18.462 5.857 1.00 88.88 253 GLU A N 1
ATOM 2114 C CA . GLU A 1 253 ? -7.987 18.146 7.204 1.00 88.88 253 GLU A CA 1
ATOM 2115 C C . GLU A 1 253 ? -8.965 16.965 7.195 1.00 88.88 253 GLU A C 1
ATOM 2117 O O . GLU A 1 253 ? -9.740 16.774 6.260 1.00 88.88 253 GLU A O 1
ATOM 2122 N N . THR A 1 254 ? -8.970 16.178 8.275 1.00 88.56 254 THR A N 1
ATOM 2123 C CA . THR A 1 254 ? -9.947 15.094 8.476 1.00 88.56 254 THR A CA 1
ATOM 2124 C C . THR A 1 254 ? -11.260 15.581 9.091 1.00 88.56 254 THR A C 1
ATOM 2126 O O . THR A 1 254 ? -12.282 14.904 8.983 1.00 88.56 254 THR A O 1
ATOM 2129 N N . ASN A 1 255 ? -11.254 16.758 9.720 1.00 92.25 255 ASN A N 1
ATOM 2130 C CA . ASN A 1 255 ? -12.454 17.418 10.218 1.00 92.25 255 ASN A CA 1
ATOM 2131 C C . ASN A 1 255 ? -13.029 18.294 9.110 1.00 92.25 255 ASN A C 1
ATOM 2133 O O . ASN A 1 255 ? -12.421 19.285 8.722 1.00 92.25 255 ASN A O 1
ATOM 2137 N N . ILE A 1 256 ? -14.206 17.941 8.613 1.00 93.19 256 ILE A N 1
ATOM 2138 C CA . ILE A 1 256 ? -14.841 18.639 7.493 1.00 93.19 256 ILE A CA 1
ATOM 2139 C C . ILE A 1 256 ? -16.271 19.025 7.845 1.00 93.19 256 ILE A C 1
ATOM 2141 O O . ILE A 1 256 ? -16.929 18.374 8.655 1.00 93.19 256 ILE A O 1
ATOM 2145 N N . GLU A 1 257 ? -16.767 20.089 7.227 1.00 91.69 257 GLU A N 1
ATOM 2146 C CA . GLU A 1 257 ? -18.151 20.526 7.369 1.00 91.69 257 GLU A CA 1
ATOM 2147 C C . GLU A 1 257 ? -18.925 20.192 6.093 1.00 91.69 257 GLU A C 1
ATOM 2149 O O . GLU A 1 257 ? -18.502 20.520 4.984 1.00 91.69 257 GLU A O 1
ATOM 2154 N N . LEU A 1 258 ? -20.042 19.485 6.245 1.00 91.44 258 LEU A N 1
ATOM 2155 C CA . LEU A 1 258 ? -20.820 18.967 5.128 1.00 91.44 258 LEU A CA 1
ATOM 2156 C C . LEU A 1 258 ? -22.310 18.966 5.471 1.00 91.44 258 LEU A C 1
ATOM 2158 O O . LEU A 1 258 ? -22.699 18.680 6.598 1.00 91.44 258 LEU A O 1
ATOM 2162 N N . ASP A 1 259 ? -23.146 19.258 4.478 1.00 91.50 259 ASP A N 1
ATOM 2163 C CA . ASP A 1 259 ? -24.583 19.002 4.547 1.00 91.50 259 ASP A CA 1
ATOM 2164 C C . ASP A 1 259 ? -24.845 17.498 4.366 1.00 91.50 259 ASP A C 1
ATOM 2166 O O . ASP A 1 259 ? -24.677 16.942 3.271 1.00 91.50 259 ASP A O 1
ATOM 2170 N N . ILE A 1 260 ? -25.150 16.821 5.471 1.00 91.44 260 ILE A N 1
ATOM 2171 C CA . ILE A 1 260 ? -25.277 15.364 5.542 1.00 91.44 260 ILE A CA 1
ATOM 2172 C C . ILE A 1 260 ? -26.304 14.983 6.607 1.00 91.44 260 ILE A C 1
ATOM 2174 O O . ILE A 1 260 ? -26.114 15.355 7.759 1.00 91.44 260 ILE A O 1
ATOM 2178 N N . PRO A 1 261 ? -27.354 14.200 6.292 1.00 92.00 261 PRO A N 1
ATOM 2179 C CA . PRO A 1 261 ? -28.366 13.816 7.274 1.00 92.00 261 PRO A CA 1
ATOM 2180 C C . PRO A 1 261 ? -27.797 12.997 8.439 1.00 92.00 261 PRO A C 1
ATOM 2182 O O . PRO A 1 261 ? -26.947 12.128 8.248 1.00 92.00 261 PRO A O 1
ATOM 2185 N N . GLU A 1 262 ? -28.360 13.160 9.639 1.00 90.38 262 GLU A N 1
ATOM 2186 C CA . GLU A 1 262 ? -27.911 12.439 10.845 1.00 90.38 262 GLU A CA 1
ATOM 2187 C C . GLU A 1 262 ? -27.914 10.914 10.664 1.00 90.38 262 GLU A C 1
ATOM 2189 O O . GLU A 1 262 ? -27.009 10.212 11.112 1.00 90.38 262 GLU A O 1
ATOM 2194 N N . LYS A 1 263 ? -28.931 10.391 9.967 1.00 92.12 263 LYS A N 1
ATOM 2195 C CA . LYS A 1 263 ? -29.057 8.958 9.673 1.00 92.12 263 LYS A CA 1
ATOM 2196 C C . LYS A 1 263 ? -27.871 8.433 8.857 1.00 92.12 263 LYS A C 1
ATOM 2198 O O . LYS A 1 263 ? -27.467 7.292 9.053 1.00 92.12 263 LYS A O 1
ATOM 2203 N N . VAL A 1 264 ? -27.330 9.250 7.952 1.00 93.06 264 VAL A N 1
ATOM 2204 C CA . VAL A 1 264 ? -26.154 8.907 7.140 1.00 93.06 264 VAL A CA 1
ATOM 2205 C C . VAL A 1 264 ? -24.909 8.911 8.022 1.00 93.06 264 VAL A C 1
ATOM 2207 O O . VAL A 1 264 ? -24.151 7.949 7.982 1.00 93.06 264 VAL A O 1
ATOM 2210 N N . CYS A 1 265 ? -24.737 9.920 8.883 1.00 92.44 265 CYS A N 1
ATOM 2211 C CA . CYS A 1 265 ? -23.625 9.950 9.836 1.00 92.44 265 CYS A CA 1
ATOM 2212 C C . CYS A 1 265 ? -23.612 8.718 10.750 1.00 92.44 265 CYS A C 1
ATOM 2214 O O . CYS A 1 265 ? -22.568 8.099 10.907 1.00 92.44 265 CYS A O 1
ATOM 2216 N N . LYS A 1 266 ? -24.764 8.312 11.298 1.00 92.75 266 LYS A N 1
ATOM 2217 C CA . LYS A 1 266 ? -24.862 7.097 12.128 1.00 92.75 266 LYS A CA 1
ATOM 2218 C C . LYS A 1 266 ? -24.392 5.853 11.376 1.00 92.75 266 LYS A C 1
ATOM 2220 O O . LYS A 1 266 ? -23.527 5.147 11.868 1.00 92.75 266 LYS A O 1
ATOM 2225 N N . LYS A 1 267 ? -24.869 5.657 10.141 1.00 95.00 267 LYS A N 1
ATOM 2226 C CA . LYS A 1 267 ? -24.421 4.545 9.289 1.00 95.00 267 LYS A CA 1
ATOM 2227 C C . LYS A 1 267 ? -22.914 4.582 8.995 1.00 95.00 267 LYS A C 1
ATOM 2229 O O . LYS A 1 267 ? -22.290 3.532 8.936 1.00 95.00 267 LYS A O 1
ATOM 2234 N N . LEU A 1 268 ? -22.334 5.767 8.787 1.00 94.75 268 LEU A N 1
ATOM 2235 C CA . LEU A 1 268 ? -20.897 5.918 8.530 1.00 94.75 268 LEU A CA 1
ATOM 2236 C C . LEU A 1 268 ? -20.040 5.714 9.791 1.00 94.75 268 LEU A C 1
ATOM 2238 O O . LEU A 1 268 ? -18.904 5.271 9.654 1.00 94.75 268 LEU A O 1
ATOM 2242 N N . ILE A 1 269 ? -20.568 6.007 10.988 1.00 94.56 269 ILE A N 1
ATOM 2243 C CA . ILE A 1 269 ? -19.947 5.622 12.269 1.00 94.56 269 ILE A CA 1
ATOM 2244 C C . ILE A 1 269 ? -19.990 4.102 12.424 1.00 94.56 269 ILE A C 1
ATOM 2246 O O . ILE A 1 269 ? -18.971 3.498 12.729 1.00 94.56 269 ILE A O 1
ATOM 2250 N N . ASP A 1 270 ? -21.147 3.480 12.180 1.00 92.62 270 ASP A N 1
ATOM 2251 C CA . ASP A 1 270 ? -21.310 2.025 12.311 1.00 92.62 270 ASP A CA 1
ATOM 2252 C C . ASP A 1 270 ? -20.402 1.249 11.338 1.00 92.62 270 ASP A C 1
ATOM 2254 O O . ASP A 1 270 ? -19.990 0.129 11.629 1.00 92.62 270 ASP A O 1
ATOM 2258 N N . ALA A 1 271 ? -20.086 1.850 10.186 1.00 91.69 271 ALA A N 1
ATOM 2259 C CA . ALA A 1 271 ? -19.149 1.329 9.191 1.00 91.69 271 ALA A CA 1
ATOM 2260 C C . ALA A 1 271 ? -17.690 1.787 9.404 1.00 91.69 271 ALA A C 1
ATOM 2262 O O . ALA A 1 271 ? -16.844 1.501 8.561 1.00 91.69 271 ALA A O 1
ATOM 2263 N N . ASP A 1 272 ? -17.407 2.502 10.496 1.00 90.88 272 ASP A N 1
ATOM 2264 C CA . ASP A 1 272 ? -16.074 2.956 10.917 1.00 90.88 272 ASP A CA 1
ATOM 2265 C C . ASP A 1 272 ? -15.354 3.908 9.934 1.00 90.88 272 ASP A C 1
ATOM 2267 O O . ASP A 1 272 ? -14.135 4.048 9.922 1.00 90.88 272 ASP A O 1
ATOM 2271 N N . TYR A 1 273 ? -16.106 4.637 9.104 1.00 94.19 273 TYR A N 1
ATOM 2272 C CA . TYR A 1 273 ? -15.543 5.621 8.166 1.00 94.19 273 TYR A CA 1
ATOM 2273 C C . TYR A 1 273 ? -15.448 7.033 8.741 1.00 94.19 273 TYR A C 1
ATOM 2275 O O . TYR A 1 273 ? -14.683 7.866 8.243 1.00 94.19 273 TYR A O 1
ATOM 2283 N N . ILE A 1 274 ? -16.211 7.321 9.793 1.00 94.44 274 ILE A N 1
ATOM 2284 C CA . ILE A 1 274 ? -16.133 8.576 10.543 1.00 94.44 274 ILE A CA 1
ATOM 2285 C C . ILE A 1 274 ? -16.094 8.251 12.038 1.00 94.44 274 ILE A C 1
ATOM 2287 O O . ILE A 1 274 ? -16.750 7.319 12.490 1.00 94.44 274 ILE A O 1
ATOM 2291 N N . SER A 1 275 ? -15.317 9.000 12.814 1.00 91.06 275 SER A N 1
ATOM 2292 C CA . SER A 1 275 ? -15.178 8.767 14.258 1.00 91.06 275 SER A CA 1
ATOM 2293 C C . SER A 1 275 ? -16.278 9.456 15.069 1.00 91.06 275 SER A C 1
ATOM 2295 O O . SER A 1 275 ? -16.678 8.985 16.131 1.00 91.06 275 SER A O 1
ATOM 2297 N N . SER A 1 276 ? -16.759 10.604 14.591 1.00 92.44 276 SER A N 1
ATOM 2298 C CA . SER A 1 276 ? -17.758 11.418 15.280 1.00 92.44 276 SER A CA 1
ATOM 2299 C C . SER A 1 276 ? -18.352 12.477 14.354 1.00 92.44 276 SER A C 1
ATOM 2301 O O . SER A 1 276 ? -17.806 12.793 13.292 1.00 92.44 276 SER A O 1
ATOM 2303 N N . TYR A 1 277 ? -19.477 13.054 14.775 1.00 93.50 277 TYR A N 1
ATOM 2304 C CA . TYR A 1 277 ? -20.031 14.259 14.175 1.00 93.50 277 TYR A CA 1
ATOM 2305 C C . TYR A 1 277 ? -20.629 15.174 15.246 1.00 93.50 277 TYR A C 1
ATOM 2307 O O . TYR A 1 277 ? -21.030 14.725 16.320 1.00 93.50 277 TYR A O 1
ATOM 2315 N N . THR A 1 278 ? -20.720 16.465 14.938 1.00 90.38 278 THR A N 1
ATOM 2316 C CA . THR A 1 278 ? -21.438 17.454 15.753 1.00 90.38 278 THR A CA 1
ATOM 2317 C C . THR A 1 278 ? -22.474 18.186 14.911 1.00 90.38 278 THR A C 1
ATOM 2319 O O . THR A 1 278 ? -22.286 18.400 13.710 1.00 90.38 278 THR A O 1
ATOM 2322 N N . ASN A 1 279 ? -23.590 18.547 15.544 1.00 82.62 279 ASN A N 1
ATOM 2323 C CA . ASN A 1 279 ? -24.683 19.244 14.876 1.00 82.62 279 ASN A CA 1
ATOM 2324 C C . ASN A 1 279 ? -24.343 20.729 14.695 1.00 82.62 279 ASN A C 1
ATOM 2326 O O . ASN A 1 279 ? -24.037 21.423 15.667 1.00 82.62 279 ASN A O 1
ATOM 2330 N N . GLY A 1 280 ? -24.420 21.209 13.454 1.00 66.06 280 GLY A N 1
ATOM 2331 C CA . GLY A 1 280 ? -24.429 22.629 13.119 1.00 66.06 280 GLY A CA 1
ATOM 2332 C C . GLY A 1 280 ? -25.854 23.189 13.067 1.00 66.06 280 GLY A C 1
ATOM 2333 O O . GLY A 1 280 ? -26.787 22.647 13.663 1.00 66.06 280 GLY A O 1
ATOM 2334 N N . LYS A 1 281 ? -26.043 24.303 12.347 1.00 61.34 281 LYS A N 1
ATOM 2335 C CA . LYS A 1 281 ? -27.384 24.828 12.036 1.00 61.34 281 LYS A CA 1
ATOM 2336 C C . LYS A 1 281 ? -27.970 24.036 10.854 1.00 61.34 281 LYS A C 1
ATOM 2338 O O . LYS A 1 281 ? -27.400 24.071 9.769 1.00 61.34 281 LYS A O 1
ATOM 2343 N N . SER A 1 282 ? -29.137 23.409 11.038 1.00 74.38 282 SER A N 1
ATOM 2344 C CA . SER A 1 282 ? -29.803 22.507 10.066 1.00 74.38 282 SER A CA 1
ATOM 2345 C C . SER A 1 282 ? -29.055 21.178 9.828 1.00 74.38 282 SER A C 1
ATOM 2347 O O . SER A 1 282 ? -28.469 20.653 10.771 1.00 74.38 282 SER A O 1
ATOM 2349 N N . ASP A 1 283 ? -29.099 20.613 8.613 1.00 76.94 283 ASP A N 1
ATOM 2350 C CA . ASP A 1 283 ? -28.410 19.367 8.247 1.00 76.94 283 ASP A CA 1
ATOM 2351 C C . ASP A 1 283 ? -26.893 19.513 8.018 1.00 76.94 283 ASP A C 1
ATOM 2353 O O . ASP A 1 283 ? -26.186 18.528 7.786 1.00 76.94 283 ASP A O 1
ATOM 2357 N N . LEU A 1 284 ? -26.368 20.727 8.189 1.00 86.25 284 LEU A N 1
ATOM 2358 C CA . LEU A 1 284 ? -24.939 20.999 8.225 1.00 86.25 284 LEU A CA 1
ATOM 2359 C C . LEU A 1 284 ? -24.305 20.378 9.476 1.00 86.25 284 LEU A C 1
ATOM 2361 O O . LEU A 1 284 ? -24.679 20.703 10.608 1.00 86.25 284 LEU A O 1
ATOM 2365 N N . ARG A 1 285 ? -23.328 19.491 9.283 1.00 88.38 285 ARG A N 1
ATOM 2366 C CA . ARG A 1 285 ? -22.632 18.779 10.361 1.00 88.38 285 ARG A CA 1
ATOM 2367 C C . ARG A 1 285 ? -21.126 18.875 10.180 1.00 88.38 285 ARG A C 1
ATOM 2369 O O . ARG A 1 285 ? -20.618 18.793 9.063 1.00 88.38 285 ARG A O 1
ATOM 2376 N N . LYS A 1 286 ? -20.409 19.000 11.299 1.00 91.31 286 LYS A N 1
ATOM 2377 C CA . LYS A 1 286 ? -18.951 18.828 11.326 1.00 91.31 286 LYS A CA 1
ATOM 2378 C C . LYS A 1 286 ? -18.651 17.368 11.596 1.00 91.31 286 LYS A C 1
ATOM 2380 O O . LYS A 1 286 ? -19.065 16.852 12.633 1.00 91.31 286 LYS A O 1
ATOM 2385 N N . VAL A 1 287 ? -17.970 16.722 10.664 1.00 93.06 287 VAL A N 1
ATOM 2386 C CA . VAL A 1 287 ? -17.695 15.288 10.644 1.00 93.06 287 VAL A CA 1
ATOM 2387 C C . VAL A 1 287 ? -16.195 15.068 10.774 1.00 93.06 287 VAL A C 1
ATOM 2389 O O . VAL A 1 287 ? -15.415 15.673 10.041 1.00 93.06 287 VAL A O 1
ATOM 2392 N N . ASN A 1 288 ? -15.795 14.195 11.694 1.00 93.44 288 ASN A N 1
ATOM 2393 C CA . ASN A 1 288 ? -14.410 13.765 11.846 1.00 93.44 288 ASN A CA 1
ATOM 2394 C C . ASN A 1 288 ? -14.219 12.458 11.068 1.00 93.44 288 ASN A C 1
ATOM 2396 O O . ASN A 1 288 ? -14.692 11.399 11.486 1.00 93.44 288 ASN A O 1
ATOM 2400 N N . CYS A 1 289 ? -13.580 12.555 9.908 1.00 93.75 289 CYS A N 1
ATOM 2401 C CA . CYS A 1 289 ? -13.358 11.433 9.007 1.00 93.75 289 CYS A CA 1
ATOM 2402 C C . CYS A 1 289 ? -12.187 10.568 9.470 1.00 93.75 289 CYS A C 1
ATOM 2404 O O . CYS A 1 289 ? -11.154 11.068 9.916 1.00 93.75 289 CYS A O 1
ATOM 2406 N N . GLN A 1 290 ? -12.332 9.259 9.308 1.00 92.88 290 GLN A N 1
ATOM 2407 C CA . GLN A 1 290 ? -11.257 8.314 9.561 1.00 92.88 290 GLN A CA 1
ATOM 2408 C C . GLN A 1 290 ? -10.283 8.241 8.383 1.00 92.88 290 GLN A C 1
ATOM 2410 O O . GLN A 1 290 ? -10.676 8.411 7.229 1.00 92.88 290 GLN A O 1
ATOM 2415 N N . PHE A 1 291 ? -9.015 7.924 8.658 1.00 89.88 291 PHE A N 1
ATOM 2416 C CA . PHE A 1 291 ? -7.994 7.767 7.617 1.00 89.88 291 PHE A CA 1
ATOM 2417 C C . PHE A 1 291 ? -8.392 6.772 6.510 1.00 89.88 291 PHE A C 1
ATOM 2419 O O . PHE A 1 291 ? -8.238 7.071 5.325 1.00 89.88 291 PHE A O 1
ATOM 2426 N N . ILE A 1 292 ? -8.999 5.638 6.877 1.00 91.69 292 ILE A N 1
ATOM 2427 C CA . ILE A 1 292 ? -9.461 4.610 5.933 1.00 91.69 292 ILE A CA 1
ATOM 2428 C C . ILE A 1 292 ? -10.433 5.154 4.868 1.00 91.69 292 ILE A C 1
ATOM 2430 O O . ILE A 1 292 ? -10.410 4.698 3.722 1.00 91.69 292 ILE A O 1
ATOM 2434 N N . LEU A 1 293 ? -11.238 6.178 5.192 1.00 93.75 293 LEU A N 1
ATOM 2435 C CA . LEU A 1 293 ? -12.164 6.806 4.244 1.00 93.75 293 LEU A CA 1
ATOM 2436 C C . LEU A 1 293 ? -11.420 7.427 3.058 1.00 93.75 293 LEU A C 1
ATOM 2438 O O . LEU A 1 293 ? -11.877 7.316 1.920 1.00 93.75 293 LEU A O 1
ATOM 2442 N N . TYR A 1 294 ? -10.247 8.016 3.295 1.00 93.19 294 TYR A N 1
ATOM 2443 C CA . TYR A 1 294 ? -9.435 8.634 2.246 1.00 93.19 294 TYR A CA 1
ATOM 2444 C C . TYR A 1 294 ? -9.043 7.634 1.145 1.00 93.19 294 TYR A C 1
ATOM 2446 O O . TYR A 1 294 ? -8.946 7.993 -0.032 1.00 93.19 294 TYR A O 1
ATOM 2454 N N . HIS A 1 295 ? -8.894 6.362 1.522 1.00 93.44 295 HIS A N 1
ATOM 2455 C CA . HIS A 1 295 ? -8.496 5.258 0.650 1.00 93.44 295 HIS A CA 1
ATOM 2456 C C . HIS A 1 295 ? -9.667 4.350 0.232 1.00 93.44 295 HIS A C 1
ATOM 2458 O O . HIS A 1 295 ? -9.455 3.344 -0.452 1.00 93.44 295 HIS A O 1
ATOM 2464 N N . TYR A 1 296 ? -10.912 4.716 0.564 1.00 94.81 296 TYR A N 1
ATOM 2465 C CA . TYR A 1 296 ? -12.104 3.882 0.376 1.00 94.81 296 TYR A CA 1
ATOM 2466 C C . TYR A 1 296 ? -12.232 3.294 -1.038 1.00 94.81 296 TYR A C 1
ATOM 2468 O O . TYR A 1 296 ? -12.333 2.081 -1.205 1.00 94.81 296 TYR A O 1
ATOM 2476 N N . PHE A 1 297 ? -12.188 4.127 -2.084 1.00 93.06 297 PHE A N 1
ATOM 2477 C CA . PHE A 1 297 ? -12.386 3.653 -3.462 1.00 93.06 297 PHE A CA 1
ATOM 2478 C C . PHE A 1 297 ? -11.221 2.812 -3.999 1.00 93.06 297 PHE A C 1
ATOM 2480 O O . PHE A 1 297 ? -11.398 2.072 -4.970 1.00 93.06 297 PHE A O 1
ATOM 2487 N N . GLU A 1 298 ? -10.030 2.925 -3.410 1.00 90.50 298 GLU A N 1
ATOM 2488 C CA . GLU A 1 298 ? -8.894 2.066 -3.749 1.00 90.50 298 GLU A CA 1
ATOM 2489 C C . GLU A 1 298 ? -9.067 0.687 -3.114 1.00 90.50 298 GLU A C 1
ATOM 2491 O O . GLU A 1 298 ? -8.970 -0.322 -3.815 1.00 90.50 298 GLU A O 1
ATOM 2496 N N . LEU A 1 299 ? -9.424 0.653 -1.828 1.00 91.81 299 LEU A N 1
ATOM 2497 C CA . LEU A 1 299 ? -9.712 -0.571 -1.080 1.00 91.81 299 LEU A CA 1
ATOM 2498 C C . LEU A 1 299 ? -10.940 -1.307 -1.641 1.00 91.81 299 LEU A C 1
ATOM 2500 O O . LEU A 1 299 ? -10.886 -2.520 -1.847 1.00 91.81 299 LEU A O 1
ATOM 2504 N N . LYS A 1 300 ? -12.006 -0.584 -2.017 1.00 92.31 300 LYS A N 1
ATOM 2505 C CA . LYS A 1 300 ? -13.211 -1.154 -2.651 1.00 92.31 300 LYS A CA 1
ATOM 2506 C C . LYS A 1 300 ? -12.868 -1.973 -3.895 1.00 92.31 300 LYS A C 1
ATOM 2508 O O . LYS A 1 300 ? -13.406 -3.058 -4.069 1.00 92.31 300 LYS A O 1
ATOM 2513 N N . LYS A 1 301 ? -11.952 -1.494 -4.748 1.00 88.94 301 LYS A N 1
ATOM 2514 C CA . LYS A 1 301 ? -11.528 -2.224 -5.961 1.00 88.94 301 LYS A CA 1
ATOM 2515 C C . LYS A 1 301 ? -10.820 -3.541 -5.642 1.00 88.94 301 LYS A C 1
ATOM 2517 O O . LYS A 1 301 ? -10.848 -4.442 -6.471 1.00 88.94 301 LYS A O 1
ATOM 2522 N N . ARG A 1 302 ? -10.180 -3.639 -4.475 1.00 86.25 302 ARG A N 1
ATOM 2523 C CA . ARG A 1 302 ? -9.436 -4.824 -4.024 1.00 86.25 302 ARG A CA 1
ATOM 2524 C C . ARG A 1 302 ? -10.305 -5.805 -3.233 1.00 86.25 302 ARG A C 1
ATOM 2526 O O . ARG A 1 302 ? -10.027 -6.995 -3.247 1.00 86.25 302 ARG A O 1
ATOM 2533 N N . CYS A 1 303 ? -11.403 -5.329 -2.645 1.00 83.31 303 CYS A N 1
ATOM 2534 C CA . CYS A 1 303 ? -12.358 -6.144 -1.890 1.00 83.31 303 CYS A CA 1
ATOM 2535 C C . CYS A 1 303 ? -13.249 -7.063 -2.764 1.00 83.31 303 CYS A C 1
ATOM 2537 O O . CYS A 1 303 ? -13.995 -7.880 -2.226 1.00 83.31 303 CYS A O 1
ATOM 2539 N N . ILE A 1 304 ? -13.232 -6.921 -4.097 1.00 58.72 304 ILE A N 1
ATOM 2540 C CA . ILE A 1 304 ? -14.232 -7.548 -4.988 1.00 58.72 304 ILE A CA 1
ATOM 2541 C C . ILE A 1 304 ? -13.895 -9.003 -5.390 1.00 58.72 304 ILE A C 1
ATOM 2543 O O . ILE A 1 304 ? -14.793 -9.712 -5.832 1.00 58.72 304 ILE A O 1
ATOM 2547 N N . ASP A 1 305 ? -12.683 -9.507 -5.136 1.00 48.47 305 ASP A N 1
ATOM 2548 C CA . ASP A 1 305 ? -12.241 -10.829 -5.623 1.00 48.47 305 ASP A CA 1
ATOM 2549 C C . ASP A 1 305 ? -11.886 -11.849 -4.510 1.00 48.47 305 ASP A C 1
ATOM 2551 O O . ASP A 1 305 ? -10.830 -12.485 -4.562 1.00 48.47 305 ASP A O 1
ATOM 2555 N N . ILE A 1 306 ? -12.768 -12.049 -3.516 1.00 42.81 306 ILE A N 1
ATOM 2556 C CA . ILE A 1 306 ? -12.738 -13.239 -2.629 1.00 42.81 306 ILE A CA 1
ATOM 2557 C C . ILE A 1 306 ? -14.116 -13.900 -2.552 1.00 42.81 306 ILE A C 1
ATOM 2559 O O . ILE A 1 306 ? -15.097 -13.222 -2.151 1.00 42.81 306 ILE A O 1
#

Radius of gyration: 28.16 Å; chains: 1; bounding box: 58×63×93 Å

Foldseek 3Di:
DVVLLVVLVVLLVVLVVLVVVLVCLVVVVDDDPPDPCNVVSVVVNVVSVVVNVVSVVSNVVSVVVLLVVLLVLLVQLLVLLVVLLVLLVCQVVDDDLVVNLVSVVVNVVSLVSNVVSLVPRDDPPPCCPLSVLSVLLSVQSVLLCLLCVVLSVVSPDPDDPVSVVVSVVLSCVLFWDWDWDDDDPDTDTDIDGNNCPCVVVSSVSSVCVSVVHDDDPDDPLDHSQEVSRAPDDDPVLVVVLVVQLVQCVVVVAQWDKDQAAPVSLVVCVVRVQWVDWDDDPHSIITTRGDSSSNCRVVSVVSHPPD

Secondary structure (DSSP, 8-state):
-HHHHHHHHHHHHHHHHHHHHHHHHHHH----TT-TTHHHHHHHHHHHHHHHHHHHHHHHHHHHHHHHHHHHHHHHHHHHHHHHHHHHHGGGG--SHHHHHHHHHHHHHHHHHHHHHHHH---SSSHHHHHHHHHHHHHHHHHHHHHHHHHHHHHTSS--HHHHHHHHHHHHHHHEEEEEEEETTEEEEEEEETTTTTHHHHHHHHHHHHHT-----------S--TTT--PPPHHHHHHHHHHHHHHHHHS-SEEEEE--HHHHHHHHHTTSEEEEEE-STTEEEEEE-HHHHTHHHHHHHTT--

Sequence (306 aa):
MKTQKRTVYVMIILSILCAGLYAICVFLWKTDEASTCSSIKTYISNIILGLLGSSVISGIVAFIMYLQNRKDTLEKYIFKYHELTTHCDKYMDIKDYRERKDWFDDFVKYVRDLETIWSDIGFLFDIHKYRNLLKSFADYYNDFIYLTENDYRLLGENISEAQKQKISEEIDRIVIDKKRIKKRASTHIVRYNRFIDDMASVNNAINNIYNNEKPKYIRFNKSLVTKDNFVILDDDLEKYAKKMIELMKETGETNIELDIPEKVCKKLIDADYISSYTNGKSDLRKVNCQFILYHYFELKKRCIDI

pLDDT: mean 83.88, std 11.23, range [42.81, 96.62]